Protein AF-A0A3A9F3D8-F1 (afdb_monomer)

Solvent-accessible surface area (backbone atoms only — not comparable to full-atom values): 16606 Å² total; per-residue (Å²): 136,83,88,83,90,86,89,81,82,86,78,81,84,83,83,84,79,91,77,79,95,78,90,78,83,88,76,90,76,83,79,80,82,86,75,84,86,85,83,75,87,72,78,77,79,78,80,75,83,80,81,74,81,76,79,81,80,77,90,81,83,88,72,92,73,76,77,79,60,47,68,33,31,32,72,42,42,74,42,96,84,68,59,86,85,51,66,73,40,75,47,66,54,58,64,54,62,81,67,39,70,77,41,90,62,46,75,63,43,40,80,79,38,74,85,40,20,12,73,64,28,43,47,53,77,68,68,63,84,80,50,92,82,60,51,59,63,40,50,50,54,51,49,36,51,51,44,32,60,75,76,40,65,88,56,79,49,81,40,34,28,47,76,31,10,82,40,69,69,48,37,54,54,52,51,51,56,37,59,77,53,57,81,79,50,89,60,48,60,56,48,29,35,28,36,32,32,29,65,84,82,62,55,67,30,26,53,62,48,75,61,74,64,64,89,84,48,89,48,73,68,56,53,48,50,30,31,47,40,28,77,74,51,51,70,60,101,76,58,48,59,38,21,40,31,47,62,54,31,33,31,58,42,83,72,44,80,39,68,83,129

Structure (mmCIF, N/CA/C/O backbone):
data_AF-A0A3A9F3D8-F1
#
_entry.id   AF-A0A3A9F3D8-F1
#
loop_
_atom_site.group_PDB
_atom_site.id
_atom_site.type_symbol
_atom_site.label_atom_id
_atom_site.label_alt_id
_atom_site.label_comp_id
_atom_site.label_asym_id
_atom_site.label_entity_id
_atom_site.label_seq_id
_atom_site.pdbx_PDB_ins_code
_atom_site.Cartn_x
_atom_site.Cartn_y
_atom_site.Cartn_z
_atom_site.occupancy
_atom_site.B_iso_or_equiv
_atom_site.auth_seq_id
_atom_site.auth_comp_id
_atom_site.auth_asym_id
_atom_site.auth_atom_id
_atom_site.pdbx_PDB_model_num
ATOM 1 N N . MET A 1 1 ? 45.332 -3.196 15.683 1.00 32.62 1 MET A N 1
ATOM 2 C CA . MET A 1 1 ? 46.554 -3.944 15.327 1.00 32.62 1 MET A CA 1
ATOM 3 C C . MET A 1 1 ? 46.820 -3.698 13.844 1.00 32.62 1 MET A C 1
ATOM 5 O O . MET A 1 1 ? 46.036 -4.167 13.041 1.00 32.62 1 MET A O 1
ATOM 9 N N . LEU A 1 2 ? 47.843 -2.866 13.573 1.00 29.45 2 LEU A N 1
ATOM 10 C CA . LEU A 1 2 ? 48.564 -2.563 12.308 1.00 29.45 2 LEU A CA 1
ATOM 11 C C . LEU A 1 2 ? 47.750 -2.083 11.073 1.00 29.45 2 LEU A C 1
ATOM 13 O O . LEU A 1 2 ? 46.959 -2.835 10.532 1.00 29.45 2 LEU A O 1
ATOM 17 N N . GLN A 1 3 ? 47.783 -0.780 10.710 1.00 32.69 3 GLN A N 1
ATOM 18 C CA . GLN A 1 3 ? 48.792 -0.026 9.893 1.00 32.69 3 GLN A CA 1
ATOM 19 C C . GLN A 1 3 ? 48.637 -0.270 8.366 1.00 32.69 3 GLN A C 1
ATOM 21 O O . GLN A 1 3 ? 48.435 -1.407 7.985 1.00 32.69 3 GLN A O 1
ATOM 26 N N . ARG A 1 4 ? 48.760 0.671 7.406 1.00 32.88 4 ARG A N 1
ATOM 27 C CA . ARG A 1 4 ? 49.260 2.067 7.325 1.00 32.88 4 ARG A CA 1
ATOM 28 C C . ARG A 1 4 ? 48.855 2.711 5.966 1.00 32.88 4 ARG A C 1
ATOM 30 O O . ARG A 1 4 ? 48.931 2.052 4.942 1.00 32.88 4 ARG A O 1
ATOM 37 N N . LEU A 1 5 ? 48.545 4.014 6.014 1.00 33.38 5 LEU A N 1
ATOM 38 C CA . LEU A 1 5 ? 48.980 5.158 5.171 1.00 33.38 5 LEU A CA 1
ATOM 39 C C . LEU A 1 5 ? 49.061 5.085 3.625 1.00 33.38 5 LEU A C 1
ATOM 41 O O . LEU A 1 5 ? 49.954 4.462 3.066 1.00 33.38 5 LEU A O 1
ATOM 45 N N . SER A 1 6 ? 48.305 5.971 2.964 1.00 33.44 6 SER A N 1
ATOM 46 C CA . SER A 1 6 ? 48.780 7.073 2.084 1.00 33.44 6 SER A CA 1
ATOM 47 C C . SER A 1 6 ? 47.547 7.940 1.733 1.00 33.44 6 SER A C 1
ATOM 49 O O . SER A 1 6 ? 46.458 7.407 1.595 1.00 33.44 6 SER A O 1
ATOM 51 N N . GLY A 1 7 ? 47.537 9.272 1.692 1.00 30.09 7 GLY A N 1
ATOM 52 C CA . GLY A 1 7 ? 48.609 10.233 1.476 1.00 30.09 7 GLY A CA 1
ATOM 53 C C . GLY A 1 7 ? 48.501 10.841 0.074 1.00 30.09 7 GLY A C 1
ATOM 54 O O . GLY A 1 7 ? 49.425 10.669 -0.707 1.00 30.09 7 GLY A O 1
ATOM 55 N N . LEU A 1 8 ? 47.397 11.524 -0.262 1.00 34.00 8 LEU A N 1
ATOM 56 C CA . LEU A 1 8 ? 47.275 12.298 -1.505 1.00 34.00 8 LEU A CA 1
ATOM 57 C C . LEU A 1 8 ? 46.731 13.702 -1.216 1.00 34.00 8 LEU A C 1
ATOM 59 O O . LEU A 1 8 ? 45.637 13.876 -0.685 1.00 34.00 8 LEU A O 1
ATOM 63 N N . GLN A 1 9 ? 47.557 14.696 -1.539 1.00 35.72 9 GLN A N 1
ATOM 64 C CA . GLN A 1 9 ? 47.241 16.120 -1.497 1.00 35.72 9 GLN A CA 1
ATOM 65 C C . GLN A 1 9 ? 46.387 16.541 -2.706 1.00 35.72 9 GLN A C 1
ATOM 67 O O . GLN A 1 9 ? 46.525 15.950 -3.778 1.00 35.72 9 GLN A O 1
ATOM 72 N N . PRO A 1 10 ? 45.565 17.600 -2.587 1.00 36.09 10 PRO A N 1
ATOM 73 C CA . PRO A 1 10 ? 44.791 18.122 -3.705 1.00 36.09 10 PRO A CA 1
ATOM 74 C C . PRO A 1 10 ? 45.668 18.964 -4.646 1.00 36.09 10 PRO A C 1
ATOM 76 O O . PRO A 1 10 ? 46.235 19.990 -4.264 1.00 36.09 10 PRO A O 1
ATOM 79 N N . THR A 1 11 ? 45.760 18.548 -5.908 1.00 40.69 11 THR A N 1
ATOM 80 C CA . THR A 1 11 ? 46.387 19.326 -6.983 1.00 40.69 11 THR A CA 1
ATOM 81 C C . THR A 1 11 ? 45.478 20.478 -7.419 1.00 40.69 11 THR A C 1
ATOM 83 O O . THR A 1 11 ? 44.298 20.278 -7.699 1.00 40.69 11 THR A O 1
ATOM 86 N N . LYS A 1 12 ? 46.045 21.689 -7.499 1.00 41.62 12 LYS A N 1
ATOM 87 C CA . LYS A 1 12 ? 45.402 22.908 -8.025 1.00 41.62 12 LYS A CA 1
ATOM 88 C C . LYS A 1 12 ? 44.880 22.712 -9.462 1.00 41.62 12 LYS A C 1
ATOM 90 O O . LYS A 1 12 ? 45.558 22.054 -10.251 1.00 41.62 12 LYS A O 1
ATOM 95 N N . PRO A 1 13 ? 43.760 23.351 -9.849 1.00 42.94 13 PRO A N 1
ATOM 96 C CA . PRO A 1 13 ? 43.305 23.349 -11.234 1.00 42.94 13 PRO A CA 1
ATOM 97 C C . PRO A 1 13 ? 44.193 24.250 -12.116 1.00 42.94 13 PRO A C 1
ATOM 99 O O . PRO A 1 13 ? 44.689 25.282 -11.644 1.00 42.94 13 PRO A O 1
ATOM 102 N N . PRO A 1 14 ? 44.395 23.904 -13.400 1.00 39.09 14 PRO A N 1
ATOM 103 C CA . PRO A 1 14 ? 45.159 24.729 -14.319 1.00 39.09 14 PRO A CA 1
ATOM 104 C C . PRO A 1 14 ? 44.371 25.969 -14.762 1.00 39.09 14 PRO A C 1
ATOM 106 O O . PRO A 1 14 ? 43.158 25.962 -14.960 1.00 39.09 14 PRO A O 1
ATOM 109 N N . ARG A 1 15 ? 45.126 27.054 -14.924 1.00 35.53 15 ARG A N 1
ATOM 110 C CA . ARG A 1 15 ? 44.721 28.388 -15.376 1.00 35.53 15 ARG A CA 1
ATOM 111 C C . ARG A 1 15 ? 44.261 28.312 -16.843 1.00 35.53 15 ARG A C 1
ATOM 113 O O . ARG A 1 15 ? 45.082 28.033 -17.712 1.00 35.53 15 ARG A O 1
ATOM 120 N N . MET A 1 16 ? 42.986 28.587 -17.135 1.00 36.16 16 MET A N 1
ATOM 121 C CA . MET A 1 16 ? 42.540 28.786 -18.521 1.00 36.16 16 MET A CA 1
ATOM 122 C C . MET A 1 16 ? 43.084 30.114 -19.059 1.00 36.16 16 MET A C 1
ATOM 124 O O . MET A 1 16 ? 42.828 31.188 -18.510 1.00 36.16 16 MET A O 1
ATOM 128 N N . LEU A 1 17 ? 43.856 30.019 -20.139 1.00 35.41 17 LEU A N 1
ATOM 129 C CA . LEU A 1 17 ? 44.318 31.144 -20.939 1.00 35.41 17 LEU A CA 1
ATOM 130 C C . LEU A 1 17 ? 43.146 31.736 -21.731 1.00 35.41 17 LEU A C 1
ATOM 132 O O . LEU A 1 17 ? 42.411 31.024 -22.411 1.00 35.41 17 LEU A O 1
ATOM 136 N N . ARG A 1 18 ? 43.009 33.064 -21.654 1.00 39.94 18 ARG A N 1
ATOM 137 C CA . ARG A 1 18 ? 42.191 33.866 -22.566 1.00 39.94 18 ARG A CA 1
ATOM 138 C C . ARG A 1 18 ? 42.835 33.865 -23.957 1.00 39.94 18 ARG A C 1
ATOM 140 O O . ARG A 1 18 ? 43.920 34.405 -24.129 1.00 39.94 18 ARG A O 1
ATOM 147 N N . GLY A 1 19 ? 42.119 33.339 -24.940 1.00 31.69 19 GLY A N 1
ATOM 148 C CA . GLY A 1 19 ? 42.228 33.658 -26.366 1.00 31.69 19 GLY A CA 1
ATOM 149 C C . GLY A 1 19 ? 40.800 33.549 -26.895 1.00 31.69 19 GLY A C 1
ATOM 150 O O . GLY A 1 19 ? 40.095 32.619 -26.532 1.00 31.69 19 GLY A O 1
ATOM 151 N N . GLY A 1 20 ? 40.210 34.501 -27.595 1.00 30.45 20 GLY A N 1
ATOM 152 C CA . GLY A 1 20 ? 40.725 35.319 -28.675 1.00 30.45 20 GLY A CA 1
ATOM 153 C C . GLY A 1 20 ? 39.542 35.417 -29.634 1.00 30.45 20 GLY A C 1
ATOM 154 O O . GLY A 1 20 ? 39.130 34.417 -30.212 1.00 30.45 20 GLY A O 1
ATOM 155 N N . PHE A 1 21 ? 38.924 36.593 -29.691 1.00 35.56 21 PHE A N 1
ATOM 156 C CA . PHE A 1 21 ? 37.838 36.924 -30.609 1.00 35.56 21 PHE A CA 1
ATOM 157 C C . PHE A 1 21 ? 38.292 36.686 -32.051 1.00 35.56 21 PHE A C 1
ATOM 159 O O . PHE A 1 21 ? 39.223 37.357 -32.483 1.00 35.56 21 PHE A O 1
ATOM 166 N N . LEU A 1 22 ? 37.596 35.836 -32.809 1.00 33.03 22 LEU A N 1
ATOM 167 C CA . LEU A 1 22 ? 37.505 35.985 -34.260 1.00 33.03 22 LEU A CA 1
ATOM 168 C C . LEU A 1 22 ? 36.104 35.615 -34.758 1.00 33.03 22 LEU A C 1
ATOM 170 O O . LEU A 1 22 ? 35.582 34.526 -34.540 1.00 33.03 22 LEU A O 1
ATOM 174 N N . SER A 1 23 ? 35.529 36.619 -35.412 1.00 38.41 23 SER A N 1
ATOM 175 C CA . SER A 1 23 ? 34.285 36.657 -36.168 1.00 38.41 23 SER A CA 1
ATOM 176 C C . SER A 1 23 ? 34.245 35.600 -37.275 1.00 38.41 23 SER A C 1
AT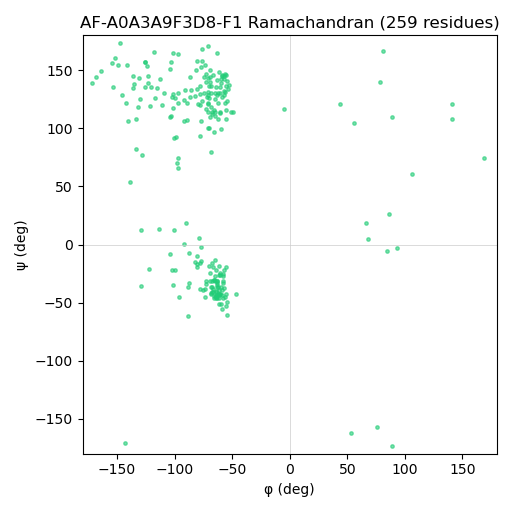OM 178 O O . SER A 1 23 ? 35.205 35.460 -38.033 1.00 38.41 23 SER A O 1
ATOM 180 N N . ALA A 1 24 ? 33.106 34.918 -37.422 1.00 33.38 24 ALA A N 1
ATOM 181 C CA . ALA A 1 24 ? 32.772 34.179 -38.633 1.00 33.38 24 ALA A CA 1
ATOM 182 C C . ALA A 1 24 ? 31.278 34.332 -38.968 1.00 33.38 24 ALA A C 1
ATOM 184 O O . ALA A 1 24 ? 30.399 33.779 -38.315 1.00 33.38 24 ALA A O 1
ATOM 185 N N . ASN A 1 25 ? 31.050 35.138 -40.005 1.00 34.09 25 ASN A N 1
ATOM 186 C CA . ASN A 1 25 ? 29.887 35.273 -40.881 1.00 34.09 25 ASN A CA 1
ATOM 187 C C . ASN A 1 25 ? 28.718 34.288 -40.695 1.00 34.09 25 ASN A C 1
ATOM 189 O O . ASN A 1 25 ? 28.796 33.112 -41.054 1.00 34.09 25 ASN A O 1
ATOM 193 N N . ALA A 1 26 ? 27.567 34.846 -40.317 1.00 35.78 26 ALA A N 1
ATOM 194 C CA . ALA A 1 26 ? 26.262 34.235 -40.512 1.00 35.78 26 ALA A CA 1
ATOM 195 C C . ALA A 1 26 ? 25.907 34.213 -42.012 1.00 35.78 26 ALA A C 1
ATOM 197 O O . ALA A 1 26 ? 25.617 35.247 -42.611 1.00 35.78 26 ALA A O 1
ATOM 198 N N . LYS A 1 27 ? 25.903 33.022 -42.622 1.00 35.88 27 LYS A N 1
ATOM 199 C CA . LYS A 1 27 ? 25.145 32.751 -43.850 1.00 35.88 27 LYS A CA 1
ATOM 200 C C . LYS A 1 27 ? 23.894 31.965 -43.477 1.00 35.88 27 LYS A C 1
ATOM 202 O O . LYS A 1 27 ? 23.958 30.805 -43.081 1.00 35.88 27 LYS A O 1
ATOM 207 N N . THR A 1 28 ? 22.763 32.639 -43.606 1.00 40.69 28 THR A N 1
ATOM 208 C CA . THR A 1 28 ? 21.404 32.112 -43.541 1.00 40.69 28 THR A CA 1
ATOM 209 C C . THR A 1 28 ? 21.216 30.972 -44.546 1.00 40.69 28 THR A C 1
ATOM 211 O O . THR A 1 28 ? 21.278 31.172 -45.757 1.00 40.69 28 THR A O 1
ATOM 214 N N . ARG A 1 29 ? 20.960 29.757 -44.048 1.00 33.75 29 ARG A N 1
ATOM 215 C CA . ARG A 1 29 ? 20.385 28.659 -44.836 1.00 33.75 29 ARG A CA 1
ATOM 216 C C . ARG A 1 29 ? 18.921 28.521 -44.437 1.00 33.75 29 ARG A C 1
ATOM 218 O O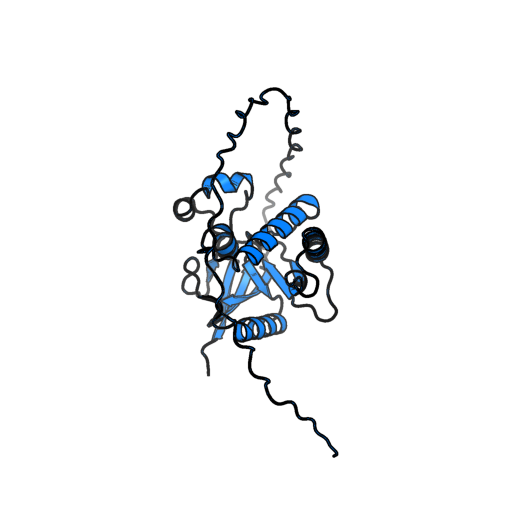 . ARG A 1 29 ? 18.622 28.125 -43.316 1.00 33.75 29 ARG A O 1
ATOM 225 N N . ALA A 1 30 ? 18.033 28.894 -45.351 1.00 38.44 30 ALA A N 1
ATOM 226 C CA . ALA A 1 30 ? 16.601 28.680 -45.220 1.00 38.44 30 ALA A CA 1
ATOM 227 C C . ALA A 1 30 ? 16.295 27.173 -45.183 1.00 38.44 30 ALA A C 1
ATOM 229 O O . ALA A 1 30 ? 16.751 26.417 -46.043 1.00 38.44 30 ALA A O 1
ATOM 230 N N . SER A 1 31 ? 15.542 26.746 -44.173 1.00 39.00 31 SER A N 1
ATOM 231 C CA . SER A 1 31 ? 14.963 25.405 -44.071 1.00 39.00 31 SER A CA 1
ATOM 232 C C . SER A 1 31 ? 13.830 25.246 -45.098 1.00 39.00 31 SER A C 1
ATOM 234 O O . SER A 1 31 ? 13.091 26.207 -45.324 1.00 39.00 31 SER A O 1
ATOM 236 N N . PRO A 1 32 ? 13.651 24.072 -45.729 1.00 36.38 32 PRO A N 1
ATOM 237 C CA . PRO A 1 32 ? 12.539 23.858 -46.646 1.00 36.38 32 PRO A CA 1
ATOM 238 C C . PRO A 1 32 ? 11.216 23.713 -45.868 1.00 36.38 32 PRO A C 1
ATOM 240 O O . PRO A 1 32 ? 11.230 23.312 -44.701 1.00 36.38 32 PRO A O 1
ATOM 243 N N . PRO A 1 33 ? 10.064 24.023 -46.489 1.00 39.12 33 PRO A N 1
ATOM 244 C CA . PRO A 1 33 ? 8.774 23.957 -45.818 1.00 39.12 33 PRO A CA 1
ATOM 245 C C . PRO A 1 33 ? 8.380 22.508 -45.511 1.00 39.12 33 PRO A C 1
ATOM 247 O O . PRO A 1 33 ? 8.496 21.618 -46.357 1.00 39.12 33 PRO A O 1
ATOM 250 N N . PHE A 1 34 ? 7.872 22.297 -44.295 1.00 37.34 34 PHE A N 1
ATOM 251 C CA . PHE A 1 34 ? 7.221 21.064 -43.854 1.00 37.34 34 PHE A CA 1
ATOM 252 C C . PHE A 1 34 ? 6.060 20.736 -44.806 1.00 37.34 34 PHE A C 1
ATOM 254 O O . PHE A 1 34 ? 5.026 21.405 -44.804 1.00 37.34 34 PHE A O 1
ATOM 261 N N . ARG A 1 35 ? 6.222 19.706 -45.642 1.00 35.78 35 ARG A N 1
ATOM 262 C CA . ARG A 1 35 ? 5.096 19.101 -46.358 1.00 35.78 35 ARG A CA 1
ATOM 263 C C . ARG A 1 35 ? 4.305 18.236 -45.379 1.00 35.78 35 ARG A C 1
ATOM 265 O O . ARG A 1 35 ? 4.850 17.328 -44.761 1.00 35.78 35 ARG A O 1
ATOM 272 N N . SER A 1 36 ? 3.017 18.546 -45.279 1.00 41.22 36 SER A N 1
ATOM 273 C CA . SER A 1 36 ? 1.977 17.739 -44.644 1.00 41.22 36 SER A CA 1
ATOM 274 C C . SER A 1 36 ? 2.023 16.289 -45.145 1.00 41.22 36 SER A C 1
ATOM 276 O O . SER A 1 36 ? 1.763 16.028 -46.319 1.00 41.22 36 SER A O 1
ATOM 278 N N . LEU A 1 37 ? 2.349 15.355 -44.250 1.00 39.00 37 LEU A N 1
ATOM 279 C CA . LEU A 1 37 ? 2.105 13.919 -44.402 1.00 39.00 37 LEU A CA 1
ATOM 280 C C . LEU A 1 37 ? 0.816 13.576 -43.641 1.00 39.00 37 LEU A C 1
ATOM 282 O O . LEU A 1 37 ? 0.832 12.947 -42.589 1.00 39.00 37 LEU A O 1
ATOM 286 N N . LEU A 1 38 ? -0.316 14.035 -44.170 1.00 43.66 38 LEU A N 1
ATOM 287 C CA . LEU A 1 38 ? -1.643 13.526 -43.827 1.00 43.66 38 LEU A CA 1
ATOM 288 C C . LEU A 1 38 ? -2.071 12.567 -44.938 1.00 43.66 38 LEU A C 1
ATOM 290 O O . LEU A 1 38 ? -2.607 13.016 -45.943 1.00 43.66 38 LEU A O 1
ATOM 294 N N . ALA A 1 39 ? -1.773 11.277 -44.768 1.00 45.34 39 ALA A N 1
ATOM 295 C CA . ALA A 1 39 ? -2.510 10.132 -45.326 1.00 45.34 39 ALA A CA 1
ATOM 296 C C . ALA A 1 39 ? -1.693 8.842 -45.137 1.00 45.34 39 ALA A C 1
ATOM 298 O O . ALA A 1 39 ? -1.124 8.296 -46.078 1.00 45.34 39 ALA A O 1
ATOM 299 N N . ALA A 1 40 ? -1.644 8.334 -43.911 1.00 39.09 40 ALA A N 1
ATOM 300 C CA . ALA A 1 40 ? -1.409 6.916 -43.678 1.00 39.09 40 ALA A CA 1
ATOM 301 C C . ALA A 1 40 ? -2.440 6.485 -42.638 1.00 39.09 40 ALA A C 1
ATOM 303 O O . ALA A 1 40 ? -2.403 6.935 -41.494 1.00 39.09 40 ALA A O 1
ATOM 304 N N . GLY A 1 41 ? -3.435 5.719 -43.083 1.00 39.53 41 GLY A N 1
ATOM 305 C CA . GLY A 1 41 ? -4.497 5.212 -42.227 1.00 39.53 41 GLY A CA 1
ATOM 306 C C . GLY A 1 41 ? -3.902 4.306 -41.160 1.00 39.53 41 GLY A C 1
ATOM 307 O O . GLY A 1 41 ? -3.467 3.197 -41.459 1.00 39.53 41 GLY A O 1
ATOM 308 N N . PHE A 1 42 ? -3.882 4.783 -39.919 1.00 40.81 42 PHE A N 1
ATOM 309 C CA . PHE A 1 42 ? -3.690 3.905 -38.778 1.00 40.81 42 PHE A CA 1
ATOM 310 C C . PHE A 1 42 ? -4.940 3.023 -38.647 1.00 40.81 42 PHE A C 1
ATOM 312 O O . PHE A 1 42 ? -6.055 3.555 -38.695 1.00 40.81 42 PHE A O 1
ATOM 319 N N . PRO A 1 43 ? -4.797 1.693 -38.511 1.00 46.53 43 PRO A N 1
ATOM 320 C CA . PRO A 1 43 ? -5.937 0.838 -38.221 1.00 46.53 43 PRO A CA 1
ATOM 321 C C . PRO A 1 43 ? -6.564 1.268 -36.892 1.00 46.53 43 PRO A C 1
ATOM 323 O O . PRO A 1 43 ? -5.860 1.655 -35.956 1.00 46.53 43 PRO A O 1
ATOM 326 N N . ALA A 1 44 ? -7.896 1.217 -36.825 1.00 49.97 44 ALA A N 1
ATOM 327 C CA . ALA A 1 44 ? -8.618 1.466 -35.586 1.00 49.97 44 ALA A CA 1
ATOM 328 C C . ALA A 1 44 ? -8.084 0.535 -34.479 1.00 49.97 44 ALA A C 1
ATOM 330 O O . ALA A 1 44 ? -7.779 -0.629 -34.766 1.00 49.97 44 ALA A O 1
ATOM 331 N N . PRO A 1 45 ? -7.953 1.020 -33.231 1.00 47.81 45 PRO A N 1
ATOM 332 C CA . PRO A 1 45 ? -7.549 0.167 -32.124 1.00 47.81 45 PRO A CA 1
ATOM 333 C C . PRO A 1 45 ? -8.526 -1.015 -32.008 1.00 47.81 45 PRO A C 1
ATOM 335 O O . PRO A 1 45 ? -9.726 -0.834 -32.247 1.00 47.81 45 PRO A O 1
ATOM 338 N N . PRO A 1 46 ? -8.042 -2.223 -31.669 1.00 54.16 46 PRO A N 1
ATOM 339 C CA . PRO A 1 46 ? -8.916 -3.373 -31.510 1.00 54.16 46 PRO A CA 1
ATOM 340 C C . PRO A 1 46 ? -9.972 -3.089 -30.428 1.00 54.16 46 PRO A C 1
ATOM 342 O O . PRO A 1 46 ? -9.678 -2.387 -29.454 1.00 54.16 46 PRO A O 1
ATOM 345 N N . PRO A 1 47 ? -11.201 -3.614 -30.576 1.00 52.06 47 PRO A N 1
ATOM 346 C CA . PRO A 1 47 ? -12.210 -3.499 -29.536 1.00 52.06 47 PRO A CA 1
ATOM 347 C C . PRO A 1 47 ? -11.705 -4.162 -28.250 1.00 52.06 47 PRO A C 1
ATOM 349 O O . PRO A 1 47 ? -11.083 -5.225 -28.286 1.00 52.06 47 PRO A O 1
ATOM 352 N N . PHE A 1 48 ? -11.966 -3.516 -27.113 1.00 52.84 48 PHE A N 1
ATOM 353 C CA . PHE A 1 48 ? -11.645 -4.059 -25.796 1.00 52.84 48 PHE A CA 1
ATOM 354 C C . PHE A 1 48 ? -12.287 -5.445 -25.607 1.00 52.84 48 PHE A C 1
ATOM 356 O O . PHE A 1 48 ? -13.406 -5.659 -26.084 1.00 52.84 48 PHE A O 1
ATOM 363 N N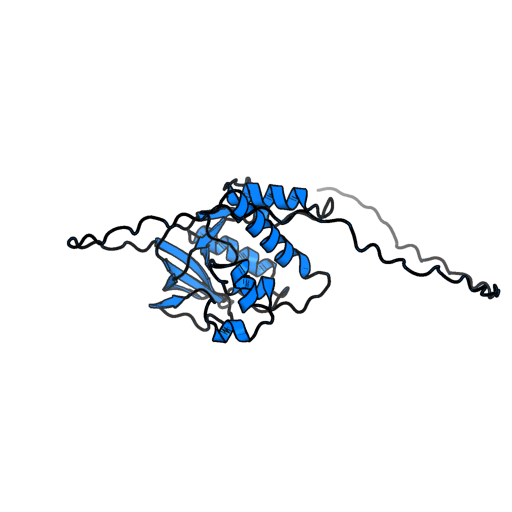 . PRO A 1 49 ? -11.635 -6.375 -24.882 1.00 44.72 49 PRO A N 1
ATOM 364 C CA . PRO A 1 49 ? -12.293 -7.600 -24.456 1.00 44.72 49 PRO A CA 1
ATOM 365 C C . PRO A 1 49 ? -13.541 -7.239 -23.642 1.00 44.72 49 PRO A C 1
ATOM 367 O O . PRO A 1 49 ? -13.496 -6.415 -22.728 1.00 44.72 49 PRO A O 1
ATOM 370 N N . SER A 1 50 ? -14.673 -7.828 -24.017 1.00 37.78 50 SER A N 1
ATOM 371 C CA . SER A 1 50 ? -15.951 -7.638 -23.342 1.00 37.78 50 SER A CA 1
ATOM 372 C C . SER A 1 50 ? -15.848 -8.108 -21.892 1.00 37.78 50 SER A C 1
ATOM 374 O O . SER A 1 50 ? -15.699 -9.301 -21.632 1.00 37.78 50 SER A O 1
ATOM 376 N N . PHE A 1 51 ? -15.944 -7.169 -20.950 1.00 43.44 51 PHE A N 1
ATOM 377 C CA . PHE A 1 51 ? -16.106 -7.480 -19.535 1.00 43.44 51 PHE A CA 1
ATOM 378 C C . PHE A 1 51 ? -17.454 -8.176 -19.335 1.00 43.44 51 PHE A C 1
ATOM 380 O O . PHE A 1 51 ? -18.512 -7.563 -19.482 1.00 43.44 51 PHE A O 1
ATOM 387 N N . HIS A 1 52 ? -17.420 -9.466 -19.009 1.00 40.34 52 HIS A N 1
ATOM 388 C CA . HIS A 1 52 ? -18.589 -10.146 -18.473 1.00 40.34 52 HIS A CA 1
ATOM 389 C C . HIS A 1 52 ? -18.820 -9.648 -17.039 1.00 40.34 52 HIS A C 1
ATOM 391 O O . HIS A 1 52 ? -17.888 -9.701 -16.234 1.00 40.34 52 HIS A O 1
ATOM 397 N N . PRO A 1 53 ? -20.024 -9.163 -16.685 1.00 34.72 53 PRO A N 1
ATOM 398 C CA . PRO A 1 53 ? -20.340 -8.889 -15.292 1.00 34.72 53 PRO A CA 1
ATOM 399 C C . PRO A 1 53 ? -20.271 -10.199 -14.501 1.00 34.72 53 PRO A C 1
ATOM 401 O O . PRO A 1 53 ? -20.845 -11.213 -14.904 1.00 34.72 53 PRO A O 1
ATOM 404 N N . LEU A 1 54 ? -19.547 -10.175 -13.381 1.00 40.38 54 LEU A N 1
ATOM 405 C CA . LEU A 1 54 ? -19.513 -11.285 -12.434 1.00 40.38 54 LEU A CA 1
ATOM 406 C C . LEU A 1 54 ? -20.934 -11.580 -11.917 1.00 40.38 54 LEU A C 1
ATOM 408 O O . LEU A 1 54 ? -21.729 -10.651 -11.735 1.00 40.38 54 LEU A O 1
ATOM 412 N N . PRO A 1 55 ? -21.276 -12.854 -11.660 1.00 31.77 55 PRO A N 1
ATOM 413 C CA . PRO A 1 55 ? -22.582 -13.216 -11.134 1.00 31.77 55 PRO A CA 1
ATOM 414 C C . PRO A 1 55 ? -22.761 -12.643 -9.726 1.00 31.77 55 PRO A C 1
ATOM 416 O O . PRO A 1 55 ? -21.967 -12.918 -8.825 1.00 31.77 55 PRO A O 1
ATOM 419 N N . ALA A 1 56 ? -23.840 -11.879 -9.538 1.00 34.94 56 ALA A N 1
ATOM 420 C CA . ALA A 1 56 ? -24.278 -11.393 -8.237 1.00 34.94 56 ALA A CA 1
ATOM 421 C C . ALA A 1 56 ? -24.369 -12.566 -7.250 1.00 34.94 56 ALA A C 1
ATOM 423 O O . ALA A 1 56 ? -25.172 -13.484 -7.426 1.00 34.94 56 ALA A O 1
ATOM 424 N N . HIS A 1 57 ? -23.514 -12.562 -6.228 1.00 37.97 57 HIS A N 1
ATOM 425 C CA . HIS A 1 57 ? -23.579 -13.556 -5.167 1.00 37.97 57 HIS A CA 1
ATOM 426 C C . HIS A 1 57 ? -24.816 -13.300 -4.308 1.00 37.97 57 HIS A C 1
ATOM 428 O O . HIS A 1 57 ? -25.038 -12.205 -3.792 1.00 37.97 57 HIS A O 1
ATOM 434 N N . GLY A 1 58 ? -25.656 -14.332 -4.242 1.00 30.41 58 GLY A N 1
ATOM 435 C CA . GLY A 1 58 ? -26.949 -14.312 -3.586 1.00 30.41 58 GLY A CA 1
ATOM 436 C C . GLY A 1 58 ? -26.845 -14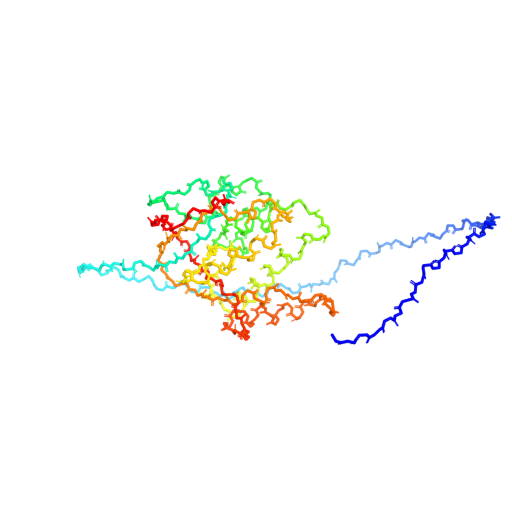.066 -2.086 1.00 30.41 58 GLY A C 1
ATOM 437 O O . GLY A 1 58 ? -25.983 -14.596 -1.389 1.00 30.41 58 GLY A O 1
ATOM 438 N N . ILE A 1 59 ? -27.797 -13.280 -1.598 1.00 38.25 59 ILE A N 1
ATOM 439 C CA . ILE A 1 59 ? -28.075 -13.074 -0.182 1.00 38.25 59 ILE A CA 1
ATOM 440 C C . ILE A 1 59 ? -28.624 -14.388 0.385 1.00 38.25 59 ILE A C 1
ATOM 442 O O . ILE A 1 59 ? -29.749 -14.775 0.067 1.00 38.25 59 ILE A O 1
ATOM 446 N N . ILE A 1 60 ? -27.868 -15.049 1.263 1.00 36.50 60 ILE A N 1
ATOM 447 C CA . ILE A 1 60 ? -28.403 -16.093 2.145 1.00 36.50 60 ILE A CA 1
ATOM 448 C C . ILE A 1 60 ? -28.611 -15.476 3.529 1.00 36.50 60 ILE A C 1
ATOM 450 O O . ILE A 1 60 ? -27.676 -15.011 4.176 1.00 36.50 60 ILE A O 1
ATOM 454 N N . LYS A 1 61 ? -29.874 -15.454 3.969 1.00 39.50 61 LYS A N 1
ATOM 455 C CA . LYS A 1 61 ? -30.278 -15.097 5.332 1.00 39.50 61 LYS A CA 1
ATOM 456 C C . LYS A 1 61 ? -30.119 -16.297 6.274 1.00 39.50 61 LYS A C 1
ATOM 458 O O . LYS A 1 61 ? -30.415 -17.430 5.912 1.00 39.50 61 LYS A O 1
ATOM 463 N N . SER A 1 62 ? -29.840 -15.960 7.532 1.00 48.38 62 SER A N 1
ATOM 464 C CA . SER A 1 62 ? -29.917 -16.779 8.751 1.00 48.38 62 SER A CA 1
ATOM 465 C C . SER A 1 62 ? -28.653 -17.569 9.119 1.00 48.38 62 SER A C 1
ATOM 467 O O . SER A 1 62 ? -28.260 -18.537 8.481 1.00 48.38 62 SER A O 1
ATOM 469 N N . GLY A 1 63 ? -28.026 -17.103 10.197 1.00 36.38 63 GLY A N 1
ATOM 470 C CA . GLY A 1 63 ? -26.787 -17.614 10.770 1.00 36.38 63 GLY A CA 1
ATOM 471 C C . GLY A 1 63 ? -25.962 -16.419 11.223 1.00 36.38 63 GLY A C 1
ATOM 472 O O . GLY A 1 63 ? -25.701 -15.521 10.430 1.00 36.38 63 GLY A O 1
ATOM 473 N N . LYS A 1 64 ? -25.619 -16.341 12.508 1.00 43.12 64 LYS A N 1
ATOM 474 C CA . LYS A 1 64 ? -24.802 -15.262 13.076 1.00 43.12 64 LYS A CA 1
ATOM 475 C C . LYS A 1 64 ? -23.376 -15.412 12.523 1.00 43.12 64 LYS A C 1
ATOM 477 O O . LYS A 1 64 ? -22.519 -15.998 13.173 1.00 43.12 64 LYS A O 1
ATOM 482 N N . VAL A 1 65 ? -23.147 -14.959 11.291 1.00 41.78 65 VAL A N 1
ATOM 483 C CA . VAL A 1 65 ? -21.805 -14.822 10.730 1.00 41.78 65 VAL A CA 1
ATOM 484 C C . VAL A 1 65 ? -21.191 -13.652 11.475 1.00 41.78 65 VAL A C 1
ATOM 486 O O . VAL A 1 65 ? -21.520 -12.493 11.236 1.00 41.78 65 VAL A O 1
ATOM 489 N N . VAL A 1 66 ? -20.357 -13.957 12.463 1.00 40.44 66 VAL A N 1
ATOM 490 C CA . VAL A 1 66 ? -19.381 -12.977 12.919 1.00 40.44 66 VAL A CA 1
ATOM 491 C C . VAL A 1 66 ? -18.453 -12.813 11.721 1.00 40.44 66 VAL A C 1
ATOM 493 O O . VAL A 1 66 ? -17.616 -13.682 11.489 1.00 40.44 66 VAL A O 1
ATOM 496 N N . ASN A 1 67 ? -18.667 -11.783 10.896 1.00 53.12 67 ASN A N 1
ATOM 497 C CA . ASN A 1 67 ? -17.684 -11.395 9.889 1.00 53.12 67 ASN A CA 1
ATOM 498 C C . ASN A 1 67 ? -16.416 -11.060 10.673 1.00 53.12 67 ASN A C 1
ATOM 500 O O . ASN A 1 67 ? -16.329 -10.012 11.313 1.00 53.12 67 ASN A O 1
ATOM 504 N N . LEU A 1 68 ? -15.476 -12.004 10.726 1.00 65.50 68 LEU A N 1
ATOM 505 C CA . LEU A 1 68 ? -14.166 -11.754 11.297 1.00 65.50 68 LEU A CA 1
ATOM 506 C C . LEU A 1 68 ? -13.469 -10.813 10.322 1.00 65.50 68 LEU A C 1
ATOM 508 O O . LEU A 1 68 ? -13.011 -11.238 9.264 1.00 65.50 68 LEU A O 1
ATOM 512 N N . LEU A 1 69 ? -13.461 -9.526 10.662 1.00 85.44 69 LEU A N 1
ATOM 513 C CA . LEU A 1 69 ? -12.684 -8.539 9.933 1.00 85.44 69 LEU A CA 1
ATOM 514 C C . LEU A 1 69 ? -11.207 -8.924 10.019 1.00 85.44 69 LEU A C 1
ATOM 516 O O . LEU A 1 69 ? -10.701 -9.287 11.088 1.00 85.44 69 LEU A O 1
ATOM 520 N N . ASN A 1 70 ? -10.517 -8.845 8.885 1.00 95.31 70 ASN A N 1
ATOM 521 C CA . ASN A 1 70 ? -9.075 -9.033 8.846 1.00 95.31 70 ASN A CA 1
ATOM 522 C C . ASN A 1 70 ? -8.406 -7.885 9.593 1.00 95.31 70 ASN A C 1
ATOM 524 O O . ASN A 1 70 ? -8.884 -6.754 9.542 1.00 95.31 70 ASN A O 1
ATOM 528 N N . LYS A 1 71 ? -7.289 -8.168 10.267 1.00 97.06 71 LYS A N 1
ATOM 529 C CA . LYS A 1 71 ? -6.534 -7.175 11.036 1.00 97.06 71 LYS A CA 1
ATOM 530 C C . LYS A 1 71 ? -5.181 -6.897 10.407 1.00 97.06 71 LYS A C 1
ATOM 532 O O . LYS A 1 71 ? -4.520 -7.814 9.926 1.00 97.06 71 LYS A O 1
ATOM 537 N N . ALA A 1 72 ? -4.759 -5.640 10.456 1.00 98.31 72 ALA A N 1
ATOM 538 C CA . ALA A 1 72 ? -3.431 -5.209 10.037 1.00 98.31 72 ALA A CA 1
ATOM 539 C C . ALA A 1 72 ? -2.943 -4.022 10.877 1.00 98.31 72 ALA A C 1
ATOM 541 O O . ALA A 1 72 ? -3.680 -3.456 11.687 1.00 98.31 72 ALA A O 1
ATOM 542 N N . TYR A 1 73 ? -1.686 -3.642 10.674 1.00 98.25 73 TYR A N 1
ATOM 543 C CA . TYR A 1 73 ? -1.018 -2.561 11.384 1.00 98.25 73 TYR A CA 1
ATOM 544 C C . TYR A 1 73 ? -0.627 -1.445 10.422 1.00 98.25 73 TYR A C 1
ATOM 546 O O . TYR A 1 73 ? 0.058 -1.676 9.428 1.00 98.25 73 TYR A O 1
ATOM 554 N N . TYR A 1 74 ? -1.049 -0.226 10.730 1.00 96.81 74 TYR A N 1
ATOM 555 C CA . TYR A 1 74 ? -0.874 0.946 9.886 1.00 96.81 74 TYR A CA 1
ATOM 556 C C . TYR A 1 74 ? -0.091 2.031 10.624 1.00 96.81 74 TYR A C 1
ATOM 558 O O . TYR A 1 74 ? -0.529 2.540 11.661 1.00 96.81 74 TYR A O 1
ATOM 566 N N . TRP A 1 75 ? 1.068 2.404 10.080 1.00 94.75 75 TRP A N 1
ATOM 567 C CA . TRP A 1 75 ? 1.778 3.602 10.515 1.00 94.75 75 TRP A CA 1
ATOM 568 C C . TRP A 1 75 ? 1.104 4.833 9.930 1.00 94.75 75 TRP A C 1
ATOM 570 O O . TRP A 1 75 ? 1.237 5.142 8.747 1.00 94.75 75 TRP A O 1
ATOM 580 N N . TYR A 1 76 ? 0.402 5.560 10.791 1.00 92.56 76 TYR A N 1
ATOM 581 C CA . TYR A 1 76 ? -0.205 6.818 10.424 1.00 92.56 76 TYR A CA 1
ATOM 582 C C . TYR A 1 76 ? 0.872 7.877 10.208 1.00 92.56 76 TYR A C 1
ATOM 584 O O . TYR A 1 76 ? 1.702 8.153 11.083 1.00 92.56 76 TYR A O 1
ATOM 592 N N . ARG A 1 77 ? 0.812 8.483 9.027 1.00 87.56 77 ARG A N 1
ATOM 593 C CA . ARG A 1 77 ? 1.517 9.705 8.657 1.00 87.56 77 ARG A CA 1
ATOM 594 C C . ARG A 1 77 ? 0.466 10.780 8.389 1.00 87.56 77 ARG A C 1
ATOM 596 O O . ARG A 1 77 ? -0.522 10.463 7.719 1.00 87.56 77 ARG A O 1
ATOM 603 N N . PRO A 1 78 ? 0.633 12.011 8.900 1.00 83.00 78 PRO A N 1
ATOM 604 C CA . PRO A 1 78 ? -0.333 13.073 8.670 1.00 83.00 78 PRO A CA 1
ATOM 605 C C . PRO A 1 78 ? -0.582 13.275 7.176 1.00 83.00 78 PRO A C 1
ATOM 607 O O . PRO A 1 78 ? 0.349 13.509 6.417 1.00 83.00 78 PRO A O 1
ATOM 610 N N . HIS A 1 79 ? -1.840 13.168 6.754 1.00 78.00 79 HIS A N 1
ATOM 611 C CA . HIS A 1 79 ? -2.235 13.396 5.366 1.00 78.00 79 HIS A CA 1
ATOM 612 C C . HIS A 1 79 ? -3.506 14.249 5.333 1.00 78.00 79 HIS A C 1
ATOM 614 O O . HIS A 1 79 ? -4.430 13.956 6.102 1.00 78.00 79 HIS A O 1
ATOM 620 N N . PRO A 1 80 ? -3.621 15.243 4.426 1.00 78.50 80 PRO A N 1
ATOM 621 C CA . PRO A 1 80 ? -4.808 16.097 4.319 1.00 78.50 80 PRO A CA 1
ATOM 622 C C . PRO A 1 80 ? -6.147 15.363 4.122 1.00 78.50 80 PRO A C 1
ATOM 624 O O . PRO A 1 80 ? -7.185 15.950 4.406 1.00 78.50 80 PRO A O 1
ATOM 627 N N . TYR A 1 81 ? -6.152 14.101 3.674 1.00 82.94 81 TYR A N 1
ATOM 628 C CA . TYR A 1 81 ? -7.385 13.339 3.432 1.00 82.94 81 TYR A CA 1
ATOM 629 C C . TYR A 1 81 ? -7.881 12.584 4.656 1.00 82.94 81 TYR A C 1
ATOM 631 O O . TYR A 1 81 ? -9.084 12.472 4.870 1.00 82.94 81 TYR A O 1
ATOM 639 N N . PHE A 1 82 ? -6.963 12.046 5.458 1.00 85.81 82 PHE A N 1
ATOM 640 C CA . PHE A 1 82 ? -7.357 11.259 6.616 1.00 85.81 82 PHE A CA 1
ATOM 641 C C . PHE A 1 82 ? -7.570 12.118 7.845 1.00 85.81 82 PHE A C 1
ATOM 643 O O . PHE A 1 82 ? -8.446 11.777 8.627 1.00 85.81 82 PHE A O 1
ATOM 650 N N . GLY A 1 83 ? -6.834 13.216 8.037 1.00 87.19 83 GLY A N 1
ATOM 651 C CA . GLY A 1 83 ? -6.875 13.954 9.303 1.00 87.19 83 GLY A CA 1
ATOM 652 C C . GLY A 1 83 ? -6.611 13.045 10.515 1.00 87.19 83 GLY A C 1
ATOM 653 O O . GLY A 1 83 ? -6.112 11.931 10.382 1.00 87.19 83 GLY A O 1
ATOM 654 N N . GLU A 1 84 ? -6.967 13.487 11.718 1.00 89.88 84 GLU A N 1
ATOM 655 C CA . GLU A 1 84 ? -6.672 12.724 12.940 1.00 89.88 84 GLU A CA 1
ATOM 656 C C . GLU A 1 84 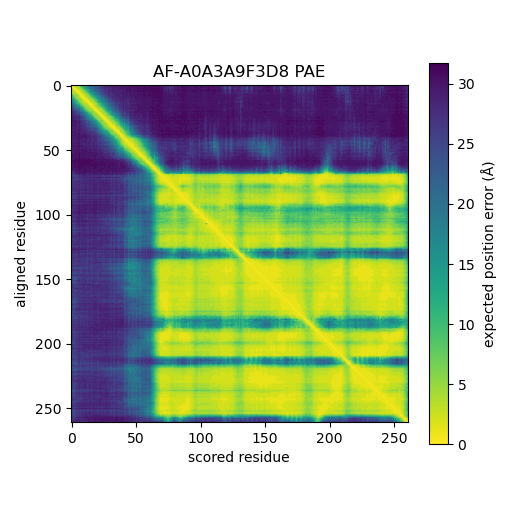? -7.398 11.372 12.999 1.00 89.88 84 GLU A C 1
ATOM 658 O O . GLU A 1 84 ? -8.595 11.276 12.708 1.00 89.88 84 GLU A O 1
ATOM 663 N N . LEU A 1 85 ? -6.676 10.318 13.386 1.00 93.50 85 LEU A N 1
ATOM 664 C CA . LEU A 1 85 ? -7.242 8.982 13.562 1.00 93.50 85 LEU A CA 1
ATOM 665 C C . LEU A 1 85 ? -7.820 8.799 14.968 1.00 93.50 85 LEU A C 1
ATOM 667 O O . LEU A 1 85 ? -7.256 9.276 15.951 1.00 93.50 85 LEU A O 1
ATOM 671 N N . TYR A 1 86 ? -8.925 8.061 15.053 1.00 94.44 86 TYR A N 1
ATOM 672 C CA . TYR A 1 86 ? -9.568 7.648 16.299 1.00 94.44 86 TYR A CA 1
ATOM 673 C C . TYR A 1 86 ? -10.270 6.290 16.106 1.00 94.44 86 TYR A C 1
ATOM 675 O O . TYR A 1 86 ? -10.635 5.961 14.973 1.00 94.44 86 TYR A O 1
ATOM 683 N N . PRO A 1 87 ? -10.465 5.490 17.173 1.00 96.88 87 PRO A N 1
ATOM 684 C CA . PRO A 1 87 ? -11.193 4.220 17.098 1.00 96.88 87 PRO A CA 1
ATOM 685 C C . PRO A 1 87 ? -12.589 4.363 16.476 1.00 96.88 87 PRO A C 1
ATOM 687 O O . PRO A 1 87 ? -13.340 5.268 16.829 1.00 96.88 87 PRO A O 1
ATOM 690 N N . GLY A 1 88 ? -12.939 3.467 15.558 1.00 95.75 88 GLY A N 1
ATOM 691 C CA . GLY A 1 88 ? -14.191 3.477 14.798 1.00 95.75 88 GLY A CA 1
ATOM 692 C C . GLY A 1 88 ? -14.179 4.370 13.554 1.00 95.75 88 GLY A C 1
ATOM 693 O O . GLY A 1 88 ? -15.136 4.338 12.782 1.00 95.75 88 GLY A O 1
ATOM 694 N N . LYS A 1 89 ? -13.115 5.150 13.315 1.00 95.62 89 LYS A N 1
ATOM 695 C CA . LYS A 1 89 ? -13.001 5.957 12.097 1.00 95.62 89 LYS A CA 1
ATOM 696 C C . LYS A 1 89 ? -12.907 5.062 10.864 1.00 95.62 89 LYS A C 1
ATOM 698 O O . LYS A 1 89 ? -12.051 4.183 10.808 1.00 95.62 89 LYS A O 1
ATOM 703 N N . VAL A 1 90 ? -13.731 5.343 9.859 1.00 94.94 90 VAL A N 1
ATOM 704 C CA . VAL A 1 90 ? -13.657 4.686 8.550 1.00 94.94 90 VAL A CA 1
ATOM 705 C C . VAL A 1 90 ? -12.760 5.502 7.625 1.00 94.94 90 VAL A C 1
ATOM 707 O O . VAL A 1 90 ? -12.981 6.695 7.416 1.00 94.94 90 VAL A O 1
ATOM 710 N N . LEU A 1 91 ? -11.737 4.854 7.082 1.00 93.94 91 LEU A N 1
ATOM 711 C CA . LEU A 1 91 ? -10.892 5.363 6.014 1.00 93.94 91 LEU A CA 1
ATOM 712 C C . LEU A 1 91 ? -11.404 4.791 4.695 1.00 93.94 91 LEU A C 1
ATOM 714 O O . LEU A 1 91 ? -11.599 3.582 4.578 1.00 93.94 91 LEU A O 1
ATOM 718 N N . ASN A 1 92 ? -11.601 5.664 3.715 1.00 91.50 92 ASN A N 1
ATOM 719 C CA . ASN A 1 92 ? -12.027 5.300 2.369 1.00 91.50 92 ASN A CA 1
ATOM 720 C C . ASN A 1 92 ? -10.952 5.695 1.356 1.00 91.50 92 ASN A C 1
ATOM 722 O O . ASN A 1 92 ? -10.047 6.484 1.657 1.00 91.50 92 ASN A O 1
ATOM 726 N N . ASP A 1 93 ? -11.089 5.162 0.149 1.00 86.25 93 ASP A N 1
ATOM 727 C CA . ASP A 1 93 ? -10.428 5.699 -1.024 1.00 86.25 93 ASP A CA 1
ATOM 728 C C . ASP A 1 93 ? -10.924 7.128 -1.315 1.00 86.25 93 ASP A C 1
ATOM 730 O O . ASP A 1 93 ? -11.939 7.612 -0.803 1.00 86.25 93 ASP A O 1
ATOM 734 N N . VAL A 1 94 ? -10.182 7.833 -2.155 1.00 82.19 94 VAL A N 1
ATOM 735 C CA . VAL A 1 94 ? -10.508 9.171 -2.634 1.00 82.19 94 VAL A CA 1
ATOM 736 C C . VAL A 1 94 ? -11.180 9.066 -4.001 1.00 82.19 94 VAL A C 1
ATOM 738 O O . VAL A 1 94 ? -10.599 9.355 -5.047 1.00 82.19 94 VAL A O 1
ATOM 741 N N . SER A 1 95 ? -12.441 8.646 -3.991 1.00 75.62 95 SER A N 1
ATOM 742 C CA . SER A 1 95 ? -13.303 8.581 -5.182 1.00 75.62 95 SER A CA 1
ATOM 743 C C . SER A 1 95 ? -14.346 9.702 -5.253 1.00 75.62 95 SER A C 1
ATOM 745 O O . SER A 1 95 ? -15.011 9.865 -6.287 1.00 75.62 95 SER A O 1
ATOM 747 N N . ALA A 1 96 ? -14.468 10.491 -4.180 1.00 72.75 96 ALA A N 1
ATOM 748 C CA . ALA A 1 96 ? -15.447 11.559 -4.037 1.00 72.75 96 ALA A CA 1
ATOM 749 C C . ALA A 1 96 ? -15.236 12.659 -5.108 1.00 72.75 96 ALA A C 1
ATOM 751 O O . ALA A 1 96 ? -14.141 13.231 -5.196 1.00 72.75 96 ALA A O 1
ATOM 752 N N . PRO A 1 97 ? -16.245 12.956 -5.956 1.00 71.06 97 PRO A N 1
ATOM 753 C CA . PRO A 1 97 ? -16.091 13.895 -7.070 1.00 71.06 97 PRO A CA 1
ATOM 754 C C . PRO A 1 97 ? -15.627 15.293 -6.653 1.00 71.06 97 PRO A C 1
ATOM 756 O O . PRO A 1 97 ? -14.814 15.899 -7.340 1.00 71.06 97 PRO A O 1
ATOM 759 N N . ASP A 1 98 ? -16.095 15.790 -5.513 1.00 75.56 98 ASP A N 1
ATOM 760 C CA . ASP A 1 98 ? -15.737 17.091 -4.946 1.00 75.56 98 ASP A CA 1
ATOM 761 C C . ASP A 1 98 ? -14.248 17.198 -4.584 1.00 75.56 98 ASP A C 1
ATOM 763 O O . ASP A 1 98 ? -13.643 18.261 -4.745 1.00 75.56 98 ASP A O 1
ATOM 767 N N . VAL A 1 99 ? -13.631 16.092 -4.160 1.00 76.88 99 VAL A N 1
ATOM 768 C CA . VAL A 1 99 ? -12.183 16.029 -3.940 1.00 76.88 99 VAL A CA 1
ATOM 769 C C . VAL A 1 99 ? -11.444 15.988 -5.275 1.00 76.88 99 VAL A C 1
ATOM 771 O O . VAL A 1 99 ? -10.500 16.751 -5.481 1.00 76.88 99 VAL A O 1
ATOM 774 N N . LEU A 1 100 ? -11.910 15.157 -6.213 1.00 79.12 100 LEU A N 1
ATOM 775 C CA . LEU A 1 100 ? -11.283 14.994 -7.526 1.00 79.12 100 LEU A CA 1
ATOM 776 C C . LEU A 1 100 ? -11.366 16.259 -8.393 1.00 79.12 100 LEU A C 1
ATOM 778 O O . LEU A 1 100 ? -10.448 16.523 -9.161 1.00 79.12 100 LEU A O 1
ATOM 782 N N . HIS A 1 101 ? -12.402 17.090 -8.254 1.00 82.38 101 HIS A N 1
ATOM 783 C CA . HIS A 1 101 ? -12.556 18.334 -9.025 1.00 82.38 101 HIS A CA 1
ATOM 784 C C . HIS A 1 101 ? -11.425 19.351 -8.802 1.00 82.38 101 HIS A C 1
ATOM 786 O O . HIS A 1 101 ? -11.241 20.244 -9.628 1.00 82.38 101 HIS A O 1
ATOM 792 N N . LYS A 1 102 ? -10.651 19.216 -7.718 1.00 84.00 102 LYS A N 1
ATOM 793 C CA . LYS A 1 102 ? -9.467 20.049 -7.456 1.00 84.00 102 LYS A CA 1
ATOM 794 C C . LYS A 1 102 ? -8.307 19.743 -8.406 1.00 84.00 102 LYS A C 1
ATOM 796 O O . LYS A 1 102 ? -7.409 20.569 -8.552 1.00 84.00 102 LYS A O 1
ATOM 801 N N . TYR A 1 103 ? -8.334 18.583 -9.059 1.00 82.69 103 TYR A N 1
ATOM 802 C CA . TYR A 1 103 ? -7.253 18.080 -9.891 1.00 82.69 103 TYR A CA 1
ATOM 803 C C . TYR A 1 103 ? -7.659 18.078 -11.369 1.00 82.69 103 TYR A C 1
ATOM 805 O O . TYR A 1 103 ? -8.613 17.391 -11.757 1.00 82.69 103 TYR A O 1
ATOM 813 N N . PRO A 1 104 ? -6.933 18.809 -12.237 1.00 81.44 104 PRO A N 1
ATOM 814 C CA . PRO A 1 104 ? -7.123 18.706 -13.675 1.00 81.44 104 PRO A CA 1
ATOM 815 C C . PRO A 1 104 ? -7.039 17.245 -14.126 1.00 81.44 104 PRO A C 1
ATOM 817 O O . PRO A 1 104 ? -6.170 16.499 -13.688 1.00 81.44 104 PRO A O 1
ATOM 820 N N . TYR A 1 105 ? -7.938 16.837 -15.018 1.00 83.38 105 TYR A N 1
ATOM 821 C CA . TYR A 1 105 ? -8.006 15.480 -15.573 1.00 83.38 105 TYR A CA 1
ATOM 822 C C . TYR A 1 105 ? -8.418 14.349 -14.609 1.00 83.38 105 TYR A C 1
ATOM 824 O O . TYR A 1 105 ? -8.443 13.190 -15.026 1.00 83.38 105 TYR A O 1
ATOM 832 N N . ALA A 1 106 ? -8.787 14.626 -13.353 1.00 78.81 106 ALA A N 1
ATOM 833 C CA . ALA A 1 106 ? -9.168 13.573 -12.403 1.00 78.81 106 ALA A CA 1
ATOM 834 C C . ALA A 1 106 ? -10.496 12.869 -12.713 1.00 78.81 106 ALA A C 1
ATOM 836 O O . ALA A 1 106 ? -10.689 11.713 -12.351 1.00 78.81 106 ALA A O 1
ATOM 837 N N . LEU A 1 107 ? -11.411 13.514 -13.442 1.00 78.75 107 LEU A N 1
ATOM 838 C CA . LEU A 1 107 ? -12.591 12.815 -13.963 1.00 78.75 107 LEU A CA 1
ATOM 839 C C . LEU A 1 107 ? -12.221 11.900 -15.139 1.00 78.75 107 LEU A C 1
ATOM 841 O O . LEU A 1 107 ? -12.738 10.793 -15.264 1.00 78.75 107 LEU A O 1
ATOM 845 N N . GLN A 1 108 ? -11.303 12.344 -15.999 1.00 86.31 108 GLN A N 1
ATOM 846 C CA . GLN A 1 108 ? -10.827 11.603 -17.164 1.00 86.31 108 GLN A CA 1
ATOM 847 C C . GLN A 1 108 ? -9.986 10.394 -16.757 1.00 86.31 108 GLN A C 1
ATOM 849 O O . GLN A 1 108 ? -10.016 9.378 -17.451 1.00 86.31 108 GLN A O 1
ATOM 854 N N . SER A 1 109 ? -9.268 10.471 -15.638 1.00 85.38 109 SER A N 1
ATOM 855 C CA . SER A 1 109 ? -8.451 9.363 -15.155 1.00 85.38 109 SER A CA 1
ATOM 856 C C . SER A 1 109 ? -9.264 8.156 -14.717 1.00 85.38 109 SER A C 1
ATOM 858 O O . SER A 1 109 ? -8.730 7.057 -14.792 1.00 85.38 109 SER A O 1
ATOM 860 N N . LYS A 1 110 ? -10.567 8.299 -14.428 1.00 83.62 110 LYS A N 1
ATOM 861 C CA . LYS A 1 110 ? -11.479 7.156 -14.233 1.00 83.62 110 LYS A CA 1
ATOM 862 C C . LYS A 1 110 ? -11.530 6.206 -15.434 1.00 83.62 110 LYS A C 1
ATOM 864 O O . LYS A 1 110 ? -11.858 5.038 -15.270 1.00 83.62 110 LYS A O 1
ATOM 869 N N . ARG A 1 111 ? -11.168 6.672 -16.639 1.00 87.19 111 ARG A N 1
ATOM 870 C CA . ARG A 1 111 ? -11.004 5.809 -17.826 1.00 87.19 111 ARG A CA 1
ATOM 871 C C . ARG A 1 111 ? -9.858 4.812 -17.667 1.00 87.19 111 ARG A C 1
ATOM 873 O O . ARG A 1 111 ? -9.904 3.735 -18.246 1.00 87.19 111 ARG A O 1
ATOM 880 N N . PHE A 1 112 ? -8.826 5.197 -16.925 1.00 87.06 112 PHE A N 1
ATOM 881 C CA . PHE A 1 112 ? -7.636 4.391 -16.695 1.00 87.06 112 PHE A CA 1
ATOM 882 C C . PHE A 1 112 ? -7.672 3.725 -15.318 1.00 87.06 112 PHE A C 1
ATOM 884 O O . PHE A 1 112 ? -7.215 2.598 -15.198 1.00 87.06 112 PHE A O 1
ATOM 891 N N . PHE A 1 113 ? -8.229 4.371 -14.297 1.00 88.69 113 PHE A N 1
ATOM 892 C CA . PHE A 1 113 ? -8.270 3.898 -12.911 1.00 88.69 113 PHE A CA 1
ATOM 893 C C . PHE A 1 113 ? -9.722 3.961 -12.406 1.00 88.69 113 PHE A C 1
ATOM 895 O O . PHE A 1 113 ? -10.104 4.911 -11.719 1.00 88.69 113 PHE A O 1
ATOM 902 N N . PRO A 1 114 ? -10.574 3.002 -12.816 1.00 84.31 114 PRO A N 1
ATOM 903 C CA . PRO A 1 114 ? -11.998 3.019 -12.477 1.00 84.31 114 PRO A CA 1
ATOM 904 C C . PRO A 1 114 ? -12.252 2.854 -10.972 1.00 84.31 114 PRO A C 1
ATOM 906 O O . PRO A 1 114 ? -13.232 3.399 -10.469 1.00 84.31 114 PRO A O 1
ATOM 909 N N . ASP A 1 115 ? -11.333 2.195 -10.262 1.00 82.56 115 ASP A N 1
ATOM 910 C CA . ASP A 1 115 ? -11.400 1.943 -8.816 1.00 82.56 115 ASP A CA 1
ATOM 911 C C . ASP A 1 115 ? -11.002 3.164 -7.966 1.00 82.56 115 ASP A C 1
ATOM 913 O O . ASP A 1 115 ? -10.891 3.070 -6.748 1.00 82.56 115 ASP A O 1
ATOM 917 N N . GLY A 1 116 ? -10.760 4.317 -8.600 1.00 86.12 116 GLY A N 1
ATOM 918 C CA . GLY A 1 116 ? -10.364 5.543 -7.916 1.00 86.12 116 GLY A CA 1
ATOM 919 C C . GLY A 1 116 ? -8.907 5.536 -7.459 1.00 86.12 116 GLY A C 1
ATOM 920 O O . GLY A 1 116 ? -8.055 4.848 -8.025 1.00 86.12 116 GLY A O 1
ATOM 921 N N . PHE A 1 117 ? -8.616 6.359 -6.452 1.00 90.50 117 PHE A N 1
ATOM 922 C CA . PHE A 1 117 ? -7.268 6.549 -5.926 1.00 90.50 117 PHE A CA 1
ATOM 923 C C . PHE A 1 117 ? -7.273 6.550 -4.408 1.00 90.50 117 PHE A C 1
ATOM 925 O O . PHE A 1 117 ? -8.166 7.107 -3.787 1.00 90.50 117 PHE A O 1
ATOM 932 N N . SER A 1 118 ? -6.230 6.016 -3.794 1.00 91.75 118 SER A N 1
ATOM 933 C CA . SER A 1 118 ? -5.909 6.293 -2.401 1.00 91.75 118 SER A CA 1
ATOM 934 C C . SER A 1 118 ? -5.271 7.685 -2.278 1.00 91.75 118 SER A C 1
ATOM 936 O O . SER A 1 118 ? -4.839 8.264 -3.282 1.00 91.75 118 SER A O 1
ATOM 938 N N . PRO A 1 119 ? -5.129 8.228 -1.056 1.00 87.88 119 PRO A N 1
ATOM 939 C CA . PRO A 1 119 ? -4.267 9.385 -0.803 1.00 87.88 119 PRO A CA 1
ATOM 940 C C . PRO A 1 119 ? -2.882 9.279 -1.447 1.00 87.88 119 PRO A C 1
ATOM 942 O O . PRO A 1 119 ? -2.411 10.228 -2.069 1.00 87.88 119 PRO A O 1
ATOM 945 N N . HIS A 1 120 ? -2.264 8.093 -1.366 1.00 87.81 120 HIS A N 1
ATOM 946 C CA . HIS A 1 120 ? -0.990 7.814 -2.028 1.00 87.81 120 HIS A CA 1
ATOM 947 C C . HIS A 1 120 ? -1.119 7.958 -3.545 1.00 87.81 120 HIS A C 1
ATOM 949 O O . HIS A 1 120 ? -0.365 8.725 -4.139 1.00 87.81 120 HIS A O 1
ATOM 955 N N . GLY A 1 121 ? -2.109 7.309 -4.165 1.00 90.06 121 GLY A N 1
ATOM 956 C CA . GLY A 1 121 ? -2.345 7.403 -5.608 1.00 90.06 121 GLY A CA 1
ATOM 957 C C . GLY A 1 121 ? -2.528 8.843 -6.099 1.00 90.06 121 GLY A C 1
ATOM 958 O O . GLY A 1 121 ? -1.919 9.233 -7.096 1.00 90.06 121 GLY A O 1
ATOM 959 N N . LEU A 1 122 ? -3.279 9.669 -5.362 1.00 87.50 122 LEU A N 1
ATOM 960 C CA . LEU A 1 122 ? -3.414 11.094 -5.676 1.00 87.50 122 LEU A CA 1
ATOM 961 C C . LEU A 1 122 ? -2.090 11.846 -5.550 1.00 87.50 122 LEU A C 1
ATOM 963 O O . LEU A 1 122 ? -1.731 12.612 -6.447 1.00 87.50 122 LEU A O 1
ATOM 967 N N . SER A 1 123 ? -1.337 11.590 -4.480 1.00 83.06 123 SER A N 1
ATOM 968 C CA . SER A 1 123 ? -0.042 12.235 -4.265 1.00 83.06 123 SER A CA 1
ATOM 969 C C . SER A 1 123 ? 0.983 11.882 -5.351 1.00 83.06 123 SER A C 1
ATOM 971 O O . SER A 1 123 ? 1.821 12.711 -5.698 1.00 83.06 123 SER A O 1
ATOM 973 N N . MET A 1 124 ? 0.904 10.675 -5.924 1.00 85.88 124 MET A N 1
ATOM 974 C CA . MET A 1 124 ? 1.798 10.227 -6.994 1.00 85.88 124 MET A CA 1
ATOM 975 C C . MET A 1 124 ? 1.418 10.808 -8.356 1.00 85.88 124 MET A C 1
ATOM 977 O O . MET A 1 124 ? 2.305 11.150 -9.132 1.00 85.88 124 MET A O 1
ATOM 981 N N . LEU A 1 125 ? 0.122 10.933 -8.659 1.00 86.38 125 LEU A N 1
ATOM 982 C CA . LEU A 1 125 ? -0.333 11.303 -10.004 1.00 86.38 125 LEU A CA 1
ATOM 983 C C . LEU A 1 125 ? -0.709 12.781 -10.171 1.00 86.38 125 LEU A C 1
ATOM 985 O O . LEU A 1 125 ? -0.700 13.265 -11.302 1.00 86.38 125 LEU A O 1
ATOM 989 N N . TYR A 1 126 ? -1.028 13.501 -9.089 1.00 81.50 126 TYR A N 1
ATOM 990 C CA . TYR A 1 126 ? -1.578 14.860 -9.180 1.00 81.50 126 TYR A CA 1
ATOM 991 C C . TYR A 1 126 ? -0.872 15.923 -8.333 1.00 81.50 126 TYR A C 1
ATOM 993 O O . TYR A 1 126 ? -0.796 17.071 -8.764 1.00 81.50 126 TYR A O 1
ATOM 1001 N N . GLU A 1 127 ? -0.381 15.595 -7.135 1.00 72.31 127 GLU A N 1
ATOM 1002 C CA . GLU A 1 127 ? 0.024 16.622 -6.152 1.00 72.31 127 GLU A CA 1
ATOM 1003 C C . GLU A 1 127 ? 1.503 17.037 -6.211 1.00 72.31 127 GLU A C 1
ATOM 1005 O O . GLU A 1 127 ? 1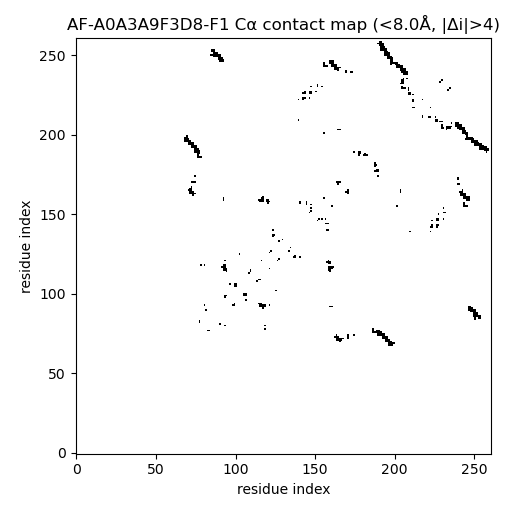.930 17.891 -5.430 1.00 72.31 127 GLU A O 1
ATOM 1010 N N . ARG A 1 128 ? 2.314 16.481 -7.123 1.00 66.75 128 ARG A N 1
ATOM 1011 C CA . ARG A 1 128 ? 3.749 16.804 -7.174 1.00 66.75 128 ARG A CA 1
ATOM 1012 C C . ARG A 1 128 ? 4.046 18.097 -7.920 1.00 66.75 128 ARG A C 1
ATOM 1014 O O . ARG A 1 128 ? 3.698 18.271 -9.085 1.00 66.75 128 ARG A O 1
ATOM 1021 N N . LYS A 1 129 ? 4.795 18.980 -7.256 1.00 62.41 129 LYS A N 1
ATOM 1022 C CA . LYS A 1 129 ? 5.513 20.085 -7.898 1.00 62.41 129 LYS A CA 1
ATOM 1023 C C . LYS A 1 129 ? 6.765 19.496 -8.543 1.00 62.41 129 LYS A C 1
ATOM 1025 O O . LYS A 1 129 ? 7.762 19.306 -7.865 1.00 62.41 129 LYS A O 1
ATOM 1030 N N . PHE A 1 130 ? 6.669 19.135 -9.817 1.00 56.53 130 PHE A N 1
ATOM 1031 C CA . PHE A 1 130 ? 7.719 18.403 -10.522 1.00 56.53 130 PHE A CA 1
ATOM 1032 C C . PHE A 1 130 ? 9.052 19.170 -10.563 1.00 56.53 130 PHE A C 1
ATOM 1034 O O . PHE A 1 130 ? 9.161 20.202 -11.227 1.00 56.53 130 PHE A O 1
ATOM 1041 N N . THR A 1 131 ? 10.072 18.630 -9.898 1.00 59.00 131 THR A N 1
ATOM 1042 C CA . THR A 1 131 ? 11.480 18.764 -10.298 1.00 59.00 131 THR A CA 1
ATOM 1043 C C . THR A 1 131 ? 11.911 17.518 -11.084 1.00 59.00 131 THR A C 1
ATOM 1045 O O . THR A 1 131 ? 11.235 16.489 -11.034 1.00 59.00 131 THR A O 1
ATOM 1048 N N . ASP A 1 132 ? 13.029 17.569 -11.815 1.00 56.28 132 ASP A N 1
ATOM 1049 C CA . ASP A 1 132 ? 13.497 16.437 -12.640 1.00 56.28 132 ASP A CA 1
ATOM 1050 C C . ASP A 1 132 ? 13.730 15.142 -11.826 1.00 56.28 132 ASP A C 1
ATOM 1052 O O . ASP A 1 132 ? 13.591 14.039 -12.355 1.00 56.28 132 ASP A O 1
ATOM 1056 N N . SER A 1 133 ? 14.010 15.249 -10.521 1.00 58.81 133 SER A N 1
ATOM 1057 C CA . SER A 1 133 ? 14.143 14.108 -9.600 1.00 58.81 133 SER A CA 1
ATOM 1058 C C . SER A 1 133 ? 12.812 13.482 -9.155 1.00 58.81 133 SER A C 1
ATOM 1060 O O . SER A 1 133 ? 12.809 12.363 -8.645 1.00 58.81 133 SER A O 1
ATOM 1062 N N . ASP A 1 134 ? 11.672 14.148 -9.366 1.00 65.94 134 ASP A N 1
ATOM 1063 C CA . ASP A 1 134 ? 10.374 13.726 -8.818 1.00 65.94 134 ASP A CA 1
ATOM 1064 C C . ASP A 1 134 ? 9.605 12.727 -9.690 1.00 65.94 134 ASP A C 1
ATOM 1066 O O . ASP A 1 134 ? 8.584 12.192 -9.244 1.00 65.94 134 ASP A O 1
ATOM 1070 N N . PHE A 1 135 ? 10.090 12.450 -10.907 1.00 73.88 135 PHE A N 1
ATOM 1071 C CA . PHE A 1 135 ? 9.403 11.606 -11.890 1.00 73.88 135 PHE A CA 1
ATOM 1072 C C . PHE A 1 135 ? 9.571 10.100 -11.674 1.00 73.88 135 PHE A C 1
ATOM 1074 O O . PHE A 1 135 ? 8.748 9.339 -12.183 1.00 73.88 135 PHE A O 1
ATOM 1081 N N . LYS A 1 136 ? 10.581 9.649 -10.915 1.00 80.56 136 LYS A N 1
ATOM 1082 C CA . LYS A 1 136 ? 10.846 8.209 -10.734 1.00 80.56 136 LYS A CA 1
ATOM 1083 C C . LYS A 1 136 ? 9.639 7.480 -10.139 1.00 80.56 136 LYS A C 1
ATOM 1085 O O . LYS A 1 136 ? 9.143 6.538 -10.737 1.00 80.56 136 LYS A O 1
ATOM 1090 N N . GLU A 1 137 ? 9.148 7.937 -8.989 1.00 83.56 137 GLU A N 1
ATOM 1091 C CA . GLU A 1 137 ? 8.069 7.243 -8.270 1.00 83.56 137 GLU A CA 1
ATOM 1092 C C . GLU A 1 137 ? 6.741 7.210 -9.049 1.00 83.56 137 GLU A C 1
ATOM 1094 O O . GLU A 1 137 ? 6.180 6.125 -9.174 1.00 83.56 137 GLU A O 1
ATOM 1099 N N . PRO A 1 138 ? 6.250 8.315 -9.653 1.00 87.62 138 PRO A N 1
ATOM 1100 C CA . PRO A 1 138 ? 5.064 8.253 -10.509 1.00 87.62 138 PRO A CA 1
ATOM 1101 C C . PRO A 1 138 ? 5.222 7.293 -11.695 1.00 87.62 138 PRO A C 1
ATOM 1103 O O . PRO A 1 138 ? 4.284 6.572 -12.028 1.00 87.62 138 PRO A O 1
ATOM 1106 N N . VAL A 1 139 ? 6.403 7.250 -12.325 1.00 88.75 139 VAL A N 1
ATOM 1107 C CA . VAL A 1 139 ? 6.680 6.311 -13.422 1.00 88.75 139 VAL A CA 1
ATOM 1108 C C . VAL A 1 139 ? 6.664 4.867 -12.920 1.00 88.75 139 VAL A C 1
ATOM 1110 O O . VAL A 1 139 ? 6.008 4.035 -13.544 1.00 88.75 139 VAL A O 1
ATOM 1113 N N . THR A 1 140 ? 7.310 4.577 -11.788 1.00 91.31 140 THR A N 1
ATOM 1114 C CA . THR A 1 140 ? 7.263 3.262 -11.132 1.00 91.31 140 THR A CA 1
ATOM 1115 C C . THR A 1 140 ? 5.822 2.835 -10.863 1.00 91.31 140 THR A C 1
ATOM 1117 O O . THR A 1 140 ? 5.422 1.753 -11.283 1.00 91.31 140 THR A O 1
ATOM 1120 N N . GLU A 1 141 ? 4.990 3.692 -10.262 1.00 93.88 141 GLU A N 1
ATOM 1121 C CA . GLU A 1 141 ? 3.587 3.353 -9.984 1.00 93.88 141 GLU A CA 1
ATOM 1122 C C . GLU A 1 141 ? 2.784 3.071 -11.264 1.00 93.88 141 GLU A C 1
ATOM 1124 O O . GLU A 1 141 ? 1.993 2.126 -11.309 1.00 93.88 141 GLU A O 1
ATOM 1129 N N . LEU A 1 142 ? 3.012 3.836 -12.338 1.00 94.44 142 LEU A N 1
ATOM 1130 C CA . LEU A 1 142 ? 2.352 3.609 -13.627 1.00 94.44 142 LEU A CA 1
ATOM 1131 C C . LEU A 1 142 ? 2.799 2.300 -14.294 1.00 94.44 142 LEU A C 1
ATOM 1133 O O . LEU A 1 142 ? 1.958 1.580 -14.837 1.00 94.44 142 LEU A O 1
ATOM 1137 N N . VAL A 1 143 ? 4.094 1.968 -14.249 1.00 95.75 143 VAL A N 1
ATOM 1138 C CA . VAL A 1 143 ? 4.618 0.699 -14.783 1.00 95.75 143 VAL A CA 1
ATOM 1139 C C . VAL A 1 143 ? 4.080 -0.481 -13.976 1.00 95.75 143 VAL A C 1
ATOM 1141 O O . VAL A 1 143 ? 3.609 -1.460 -14.560 1.00 95.75 143 VAL A O 1
ATOM 1144 N N . PHE A 1 144 ? 4.077 -0.382 -12.646 1.00 97.44 144 PHE A N 1
ATOM 1145 C CA . PHE A 1 144 ? 3.542 -1.427 -11.778 1.00 97.44 144 PHE A CA 1
ATOM 1146 C C . PHE A 1 144 ? 2.049 -1.640 -12.017 1.00 97.44 144 PHE A C 1
ATOM 1148 O O . PHE A 1 144 ? 1.616 -2.787 -12.123 1.00 97.44 144 PHE A O 1
ATOM 1155 N N . GLU A 1 145 ? 1.264 -0.576 -12.172 1.00 97.56 145 GLU A N 1
ATOM 1156 C CA . GLU A 1 145 ? -0.163 -0.698 -12.470 1.00 97.56 145 GLU A CA 1
ATOM 1157 C C . GLU A 1 145 ? -0.429 -1.279 -13.867 1.00 97.56 145 GLU A C 1
ATOM 1159 O O . GLU A 1 145 ? -1.359 -2.071 -14.037 1.00 97.56 145 GLU A O 1
ATOM 1164 N N . LEU A 1 146 ? 0.391 -0.939 -14.867 1.00 97.50 146 LEU A N 1
ATOM 1165 C CA . LEU A 1 146 ? 0.309 -1.548 -16.195 1.00 97.50 146 LEU A CA 1
ATOM 1166 C C . LEU A 1 146 ? 0.517 -3.066 -16.116 1.00 97.50 146 LEU A C 1
ATOM 1168 O O . LEU A 1 146 ? -0.305 -3.829 -16.624 1.00 97.50 146 LEU A O 1
ATOM 1172 N N . VAL A 1 147 ? 1.587 -3.512 -15.453 1.00 98.44 147 VAL A N 1
ATOM 1173 C CA . VAL A 1 147 ? 1.891 -4.943 -15.300 1.00 98.44 147 VAL A CA 1
ATOM 1174 C C . VAL A 1 147 ? 0.807 -5.657 -14.488 1.00 98.44 147 VAL A C 1
ATOM 1176 O O . VAL A 1 147 ? 0.395 -6.753 -14.870 1.00 98.44 147 VAL A O 1
ATOM 1179 N N . ARG A 1 148 ? 0.281 -5.027 -13.428 1.00 98.12 148 ARG A N 1
ATOM 1180 C CA . ARG A 1 148 ? -0.849 -5.556 -12.650 1.00 98.12 148 ARG A CA 1
ATOM 1181 C C . ARG A 1 148 ? -2.049 -5.841 -13.546 1.00 98.12 148 ARG A C 1
ATOM 1183 O O . ARG A 1 148 ? -2.545 -6.958 -13.559 1.00 98.12 148 ARG A O 1
ATOM 1190 N N . LYS A 1 149 ? -2.489 -4.863 -14.341 1.00 96.75 149 LYS A N 1
ATOM 1191 C CA . LYS A 1 149 ? -3.659 -5.018 -15.221 1.00 96.75 149 LYS A CA 1
ATOM 1192 C C . LYS A 1 149 ? -3.479 -6.098 -16.279 1.00 96.75 149 LYS A C 1
ATOM 1194 O O . LYS A 1 149 ? -4.448 -6.765 -16.622 1.00 96.75 149 LYS A O 1
ATOM 1199 N N . LEU A 1 150 ? -2.266 -6.242 -16.809 1.00 97.75 150 LEU A N 1
ATOM 1200 C CA . LEU A 1 150 ? -1.980 -7.207 -17.869 1.00 97.75 150 LEU A CA 1
ATOM 1201 C C . LEU A 1 150 ? -1.903 -8.649 -17.355 1.00 97.75 150 LEU A C 1
ATOM 1203 O O . LEU A 1 150 ? -2.363 -9.552 -18.047 1.00 97.75 150 LEU A O 1
ATOM 1207 N N . TYR A 1 151 ? -1.324 -8.871 -16.171 1.00 98.44 151 TYR A N 1
ATOM 1208 C CA . TYR A 1 151 ? -0.962 -10.220 -15.710 1.00 98.44 151 TYR A CA 1
ATOM 1209 C C . TYR A 1 151 ? -1.594 -10.636 -14.377 1.00 98.44 151 TYR A C 1
ATOM 1211 O O . TYR A 1 151 ? -1.686 -11.828 -14.093 1.00 98.44 151 TYR A O 1
ATOM 1219 N N . PHE A 1 152 ? -2.031 -9.682 -13.556 1.00 97.75 152 PHE A N 1
ATOM 1220 C CA . PHE A 1 152 ? -2.551 -9.907 -12.204 1.00 97.75 152 PHE A CA 1
ATOM 1221 C C . PHE A 1 152 ? -3.786 -9.026 -11.916 1.00 97.75 152 PHE A C 1
ATOM 1223 O O . PHE A 1 152 ? -3.781 -8.276 -10.936 1.00 97.75 152 PHE A O 1
ATOM 1230 N N . PRO A 1 153 ? -4.840 -9.067 -12.758 1.00 96.00 153 PRO A N 1
ATOM 1231 C CA . PRO A 1 153 ? -5.959 -8.121 -12.686 1.00 96.00 153 PRO A CA 1
ATOM 1232 C C . PRO A 1 153 ? -6.728 -8.171 -11.357 1.00 96.00 153 PRO A C 1
ATOM 1234 O O . PRO A 1 153 ? -7.266 -7.146 -10.941 1.00 96.00 153 PRO A O 1
ATOM 1237 N N . ASP A 1 154 ? -6.713 -9.317 -10.671 1.00 94.94 154 ASP A N 1
ATOM 1238 C CA . ASP A 1 154 ? -7.380 -9.525 -9.378 1.00 94.94 154 ASP A CA 1
ATOM 1239 C C . ASP A 1 154 ? -6.580 -8.983 -8.179 1.00 94.94 154 ASP A C 1
ATOM 1241 O O . ASP A 1 154 ? -7.081 -8.941 -7.056 1.00 94.94 154 ASP A O 1
ATOM 1245 N N . ALA A 1 155 ? -5.317 -8.586 -8.380 1.00 96.06 155 ALA A N 1
ATOM 1246 C CA . ALA A 1 155 ? -4.513 -7.991 -7.319 1.00 96.06 155 ALA A CA 1
ATOM 1247 C C . ALA A 1 155 ? -4.995 -6.567 -7.008 1.00 96.06 155 ALA A C 1
ATOM 1249 O O . ALA A 1 155 ? -5.270 -5.787 -7.921 1.00 96.06 155 ALA A O 1
ATOM 1250 N N . VAL A 1 156 ? -5.029 -6.205 -5.723 1.00 95.69 156 VAL A N 1
ATOM 1251 C CA . VAL A 1 156 ? -5.365 -4.846 -5.271 1.00 95.69 156 VAL A CA 1
ATOM 1252 C C . VAL A 1 156 ? -4.352 -3.847 -5.844 1.00 95.69 156 VAL A C 1
ATOM 1254 O O . VAL A 1 156 ? -3.144 -4.059 -5.733 1.00 95.69 156 VAL A O 1
ATOM 1257 N N . SER A 1 157 ? -4.826 -2.757 -6.456 1.00 96.25 157 SER A N 1
ATOM 1258 C CA . SER A 1 157 ? -3.939 -1.729 -7.009 1.00 96.25 157 SER A CA 1
ATOM 1259 C C . SER A 1 157 ? -3.228 -0.941 -5.910 1.00 96.25 157 SER A C 1
ATOM 1261 O O . SER A 1 157 ? -3.846 -0.458 -4.963 1.00 96.25 157 SER A O 1
ATOM 1263 N N . ARG A 1 158 ? -1.926 -0.716 -6.108 1.00 96.62 158 ARG A N 1
ATOM 1264 C CA . ARG A 1 158 ? -1.091 0.203 -5.317 1.00 96.62 158 ARG A CA 1
ATOM 1265 C C . ARG A 1 158 ? -1.604 1.646 -5.316 1.00 96.62 158 ARG A C 1
ATOM 1267 O O . ARG A 1 158 ? -1.357 2.405 -4.376 1.00 96.62 158 ARG A O 1
ATOM 1274 N N . LEU A 1 159 ? -2.318 2.029 -6.373 1.00 95.12 159 LEU A N 1
ATOM 1275 C CA . LEU A 1 159 ? -2.879 3.365 -6.533 1.00 95.12 159 LEU A CA 1
ATOM 1276 C C . LEU A 1 159 ? -4.207 3.540 -5.795 1.00 95.12 159 LEU A C 1
ATOM 1278 O O . LEU A 1 159 ? -4.602 4.683 -5.595 1.00 95.12 159 LEU A O 1
ATOM 1282 N N . SER A 1 160 ? -4.871 2.461 -5.367 1.00 94.00 160 SER A N 1
ATOM 1283 C CA . SER A 1 160 ? -6.175 2.498 -4.685 1.00 94.00 160 SER A CA 1
ATOM 1284 C C . SER A 1 160 ? -6.224 1.711 -3.368 1.00 94.00 160 SER A C 1
ATOM 1286 O O . SER A 1 160 ? -7.299 1.524 -2.810 1.00 94.00 160 SER A O 1
ATOM 1288 N N . CYS A 1 161 ? -5.080 1.294 -2.817 1.00 95.88 161 CYS A N 1
ATOM 1289 C CA . CYS A 1 161 ? -5.004 0.600 -1.528 1.00 95.88 161 CYS A CA 1
ATOM 1290 C C . CYS A 1 161 ? -4.572 1.501 -0.362 1.00 95.88 161 CYS A C 1
ATOM 1292 O O . CYS A 1 161 ? -3.958 2.557 -0.550 1.00 95.88 161 CYS A O 1
ATOM 1294 N N . LEU A 1 162 ? -4.795 1.004 0.856 1.00 96.38 162 LEU A N 1
ATOM 1295 C CA . LEU A 1 162 ? -4.069 1.415 2.052 1.00 96.38 162 LEU A CA 1
ATOM 1296 C C . LEU A 1 162 ? -2.843 0.507 2.248 1.00 96.38 162 LEU A C 1
ATOM 1298 O O . LEU A 1 162 ? -2.951 -0.715 2.188 1.00 96.38 162 LEU A O 1
ATOM 1302 N N . TYR A 1 163 ? -1.683 1.101 2.518 1.00 96.88 163 TYR A N 1
ATOM 1303 C CA . TYR A 1 163 ? -0.455 0.362 2.823 1.00 96.88 163 TYR A CA 1
ATOM 1304 C C . TYR A 1 163 ? -0.386 0.040 4.313 1.00 96.88 163 TYR A C 1
ATOM 1306 O O . TYR A 1 163 ? -0.488 0.944 5.141 1.00 96.88 163 TYR A O 1
ATOM 1314 N N . ALA A 1 164 ? -0.186 -1.227 4.663 1.00 97.81 164 ALA A N 1
ATOM 1315 C CA . ALA A 1 164 ? -0.124 -1.687 6.047 1.00 97.81 164 ALA A CA 1
ATOM 1316 C C . ALA A 1 164 ? 0.926 -2.797 6.236 1.00 97.81 164 ALA A C 1
ATOM 1318 O O . ALA A 1 164 ? 1.734 -3.095 5.357 1.00 97.81 164 ALA A O 1
ATOM 1319 N N . SER A 1 165 ? 0.927 -3.417 7.410 1.00 98.31 165 SER A N 1
ATOM 1320 C CA . SER A 1 165 ? 1.741 -4.579 7.761 1.00 98.31 165 SER A CA 1
ATOM 1321 C C . SER A 1 165 ? 0.868 -5.652 8.405 1.00 98.31 165 SER A C 1
ATOM 1323 O O . SER A 1 165 ? -0.041 -5.334 9.168 1.00 98.31 165 SER A O 1
ATOM 1325 N N . GLU A 1 166 ? 1.146 -6.924 8.134 1.00 97.19 166 GLU A N 1
ATOM 1326 C CA . GLU A 1 166 ? 0.409 -8.046 8.736 1.00 97.19 166 GLU A CA 1
ATOM 1327 C C . GLU A 1 166 ? 0.786 -8.226 10.209 1.00 97.19 166 GLU A C 1
ATOM 1329 O O . GLU A 1 166 ? -0.035 -8.625 11.032 1.00 97.19 166 GLU A O 1
ATOM 1334 N N . THR A 1 167 ? 2.035 -7.908 10.559 1.00 97.12 167 THR A N 1
ATOM 1335 C CA . THR A 1 167 ? 2.562 -8.069 11.916 1.00 97.12 167 THR A CA 1
ATOM 1336 C C . THR A 1 167 ? 3.159 -6.775 12.458 1.00 97.12 167 THR A C 1
ATOM 1338 O O . THR A 1 167 ? 3.603 -5.901 11.712 1.00 97.12 167 THR A O 1
ATOM 1341 N N . LEU A 1 168 ? 3.220 -6.670 13.788 1.00 96.00 168 LEU A N 1
ATOM 1342 C CA . LEU A 1 168 ? 3.905 -5.567 14.467 1.00 96.00 168 LEU A CA 1
ATOM 1343 C C . LEU A 1 168 ? 5.393 -5.504 14.113 1.00 96.00 168 LEU A C 1
ATOM 1345 O O . LEU A 1 168 ? 5.940 -4.417 13.968 1.00 96.00 168 LEU A O 1
ATOM 1349 N N . GLU A 1 169 ? 6.044 -6.657 13.945 1.00 95.38 169 GLU A N 1
ATOM 1350 C CA . GLU A 1 169 ? 7.456 -6.711 13.561 1.00 95.38 169 GLU A CA 1
ATOM 1351 C C . GLU A 1 169 ? 7.678 -6.093 12.174 1.00 95.38 169 GLU A C 1
ATOM 1353 O O . GLU A 1 169 ? 8.577 -5.273 11.998 1.00 95.38 169 GLU A O 1
ATOM 1358 N N . GLN A 1 170 ? 6.830 -6.438 11.198 1.00 96.25 170 GLN A N 1
ATOM 1359 C CA . GLN A 1 170 ? 6.855 -5.824 9.870 1.00 96.25 170 GLN A CA 1
ATOM 1360 C C . GLN A 1 170 ? 6.598 -4.312 9.956 1.00 96.25 170 GLN A C 1
ATOM 1362 O O . GLN A 1 170 ? 7.319 -3.535 9.331 1.00 96.25 170 GLN A O 1
ATOM 1367 N N . ALA A 1 171 ? 5.636 -3.885 10.782 1.00 95.69 171 ALA A N 1
ATOM 1368 C CA . ALA A 1 171 ? 5.347 -2.469 10.975 1.00 95.69 171 ALA A CA 1
ATOM 1369 C C . ALA A 1 171 ? 6.558 -1.711 11.545 1.00 95.69 171 ALA A C 1
ATOM 1371 O O . ALA A 1 171 ? 6.889 -0.627 11.071 1.00 95.69 171 ALA A O 1
ATOM 1372 N N . GLU A 1 172 ? 7.263 -2.253 12.538 1.00 93.06 172 GLU A N 1
ATOM 1373 C CA . GLU A 1 172 ? 8.455 -1.598 13.098 1.00 93.06 172 GLU A CA 1
ATOM 1374 C C . GLU A 1 172 ? 9.608 -1.515 12.079 1.00 93.06 172 GLU A C 1
ATOM 1376 O O . GLU A 1 172 ? 10.333 -0.522 12.073 1.00 93.06 172 GLU A O 1
ATOM 1381 N N . ARG A 1 173 ? 9.739 -2.467 11.140 1.00 93.69 173 ARG A N 1
ATOM 1382 C CA . ARG A 1 173 ? 10.702 -2.330 10.025 1.00 93.69 173 ARG A CA 1
ATOM 1383 C C . ARG A 1 173 ? 10.384 -1.118 9.148 1.00 93.69 173 ARG A C 1
ATOM 1385 O O . ARG A 1 173 ? 11.292 -0.359 8.822 1.00 93.69 173 ARG A O 1
ATOM 1392 N N . TRP A 1 174 ? 9.109 -0.889 8.831 1.00 93.06 174 TRP A N 1
ATOM 1393 C CA . TRP A 1 174 ? 8.684 0.303 8.087 1.00 93.06 174 TRP A CA 1
ATOM 1394 C C . TRP A 1 174 ? 8.957 1.600 8.833 1.00 93.06 174 TRP A C 1
ATOM 1396 O O . TRP A 1 174 ? 9.353 2.585 8.216 1.00 93.06 174 TRP A O 1
ATOM 1406 N N . LYS A 1 175 ? 8.807 1.605 10.161 1.00 89.50 175 LYS A N 1
ATOM 1407 C CA . LYS A 1 175 ? 9.161 2.771 10.974 1.00 89.50 175 LYS A CA 1
ATOM 1408 C C . LYS A 1 175 ? 10.619 3.183 10.757 1.00 89.50 175 LYS A C 1
ATOM 1410 O O . LYS A 1 175 ? 10.876 4.368 10.575 1.00 89.50 175 LYS A O 1
ATOM 1415 N N . ASN A 1 176 ? 11.542 2.221 10.749 1.00 86.44 176 ASN A N 1
ATOM 1416 C CA . ASN A 1 176 ? 12.964 2.493 10.535 1.00 86.44 176 ASN A CA 1
ATOM 1417 C C . ASN A 1 176 ? 13.213 3.070 9.136 1.00 86.44 176 ASN A C 1
ATOM 1419 O O . ASN A 1 176 ? 13.893 4.082 9.016 1.00 86.44 176 ASN A O 1
ATOM 1423 N N . VAL A 1 177 ? 12.572 2.510 8.103 1.00 87.00 177 VAL A N 1
ATOM 1424 C CA . VAL A 1 177 ? 12.641 3.051 6.733 1.00 87.00 177 VAL A CA 1
ATOM 1425 C C . VAL A 1 177 ? 12.144 4.497 6.691 1.00 87.00 177 VAL A C 1
ATOM 1427 O O . VAL A 1 177 ? 12.805 5.359 6.119 1.00 87.00 177 VAL A O 1
ATOM 1430 N N . PHE A 1 178 ? 11.013 4.802 7.333 1.00 85.06 178 PHE A N 1
ATOM 1431 C CA . PHE A 1 178 ? 10.513 6.176 7.398 1.00 85.06 178 PHE A CA 1
ATOM 1432 C C . PHE A 1 178 ? 11.463 7.107 8.148 1.00 85.06 178 PHE A C 1
ATOM 1434 O O . PHE A 1 178 ? 11.568 8.265 7.765 1.00 85.06 178 PHE A O 1
ATOM 1441 N N . GLN A 1 179 ? 12.146 6.614 9.187 1.00 81.06 179 GLN A N 1
ATOM 1442 C CA . GLN A 1 179 ? 13.133 7.374 9.955 1.00 81.06 179 GLN A CA 1
ATOM 1443 C C . GLN A 1 179 ? 14.396 7.695 9.150 1.00 81.06 179 GLN A C 1
ATOM 1445 O O . GLN A 1 179 ? 14.887 8.818 9.228 1.00 81.06 179 GLN A O 1
ATOM 1450 N N . GLU A 1 180 ? 14.897 6.741 8.367 1.00 76.50 180 GLU A N 1
ATOM 1451 C CA . GLU A 1 180 ? 16.085 6.910 7.518 1.00 76.50 180 GLU A CA 1
ATOM 1452 C C . GLU A 1 180 ? 15.885 7.971 6.429 1.00 76.50 180 GLU A C 1
ATOM 1454 O O . GLU A 1 180 ? 16.828 8.676 6.090 1.00 76.50 180 GLU A O 1
ATOM 1459 N N . HIS A 1 181 ? 14.651 8.126 5.944 1.00 68.62 181 HIS A N 1
ATOM 1460 C CA . HIS A 1 181 ? 14.295 9.081 4.892 1.00 68.62 181 HIS A CA 1
ATOM 1461 C C . HIS A 1 181 ? 13.642 10.361 5.451 1.00 68.62 181 HIS A C 1
ATOM 1463 O O . HIS A 1 181 ? 13.054 11.135 4.699 1.00 68.62 181 HIS A O 1
ATOM 1469 N N . LEU A 1 182 ? 13.693 10.604 6.771 1.00 64.56 182 LEU A N 1
ATOM 1470 C CA . LEU A 1 182 ? 13.092 11.801 7.374 1.00 64.56 182 LEU A CA 1
ATOM 1471 C C . LEU A 1 182 ? 13.686 13.085 6.786 1.00 64.56 182 LEU A C 1
ATOM 1473 O O . LEU A 1 182 ? 14.890 13.316 6.849 1.00 64.56 182 LEU A O 1
ATOM 1477 N N . GLY A 1 183 ? 12.807 13.970 6.315 1.00 59.00 183 GLY A N 1
ATOM 1478 C CA . GLY A 1 183 ? 13.183 15.286 5.796 1.00 59.00 183 GLY A CA 1
ATOM 1479 C C . GLY A 1 183 ? 13.407 15.329 4.286 1.00 59.00 183 GLY A C 1
ATOM 1480 O O . GLY A 1 183 ? 13.608 16.417 3.755 1.00 59.00 183 GLY A O 1
ATOM 1481 N N . GLU A 1 184 ? 13.311 14.196 3.584 1.00 61.62 184 GLU A N 1
ATOM 1482 C CA . GLU A 1 184 ? 13.354 14.180 2.118 1.00 61.62 184 GLU A CA 1
ATOM 1483 C C . GLU A 1 184 ? 12.061 14.726 1.501 1.00 61.62 184 GLU A C 1
ATOM 1485 O O . GLU A 1 184 ? 12.099 15.375 0.456 1.00 61.62 184 GLU A O 1
ATOM 1490 N N . LYS A 1 185 ? 10.907 14.492 2.144 1.00 61.91 185 LYS A N 1
ATOM 1491 C CA . LYS A 1 185 ? 9.600 15.017 1.720 1.00 61.91 185 LYS A CA 1
ATOM 1492 C C . LYS A 1 185 ? 8.737 15.436 2.908 1.00 61.91 185 LYS A C 1
ATOM 1494 O O . LYS A 1 185 ? 8.847 14.898 4.013 1.00 61.91 185 LYS A O 1
ATOM 1499 N N . GLU A 1 186 ? 7.821 16.370 2.660 1.00 57.47 186 GLU A N 1
ATOM 1500 C CA . GLU A 1 186 ? 6.767 16.720 3.617 1.00 57.47 186 GLU A CA 1
ATOM 1501 C C . GLU A 1 186 ? 5.931 15.470 3.971 1.00 57.47 186 GLU A C 1
ATOM 1503 O O . GLU A 1 186 ? 5.703 14.599 3.131 1.00 57.47 186 GLU A O 1
ATOM 1508 N N . ASN A 1 187 ? 5.470 15.367 5.223 1.00 61.62 187 ASN A N 1
ATOM 1509 C CA . ASN A 1 187 ? 4.582 14.297 5.713 1.00 61.62 187 ASN A CA 1
ATOM 1510 C C . ASN A 1 187 ? 5.157 12.863 5.760 1.00 61.62 187 ASN A C 1
ATOM 1512 O O . ASN A 1 187 ? 4.401 11.900 5.888 1.00 61.62 187 ASN A O 1
ATOM 1516 N N . GLN A 1 188 ? 6.480 12.675 5.723 1.00 69.06 188 GLN A N 1
ATOM 1517 C CA . GLN A 1 188 ? 7.083 11.339 5.887 1.00 69.06 188 GLN A CA 1
ATOM 1518 C C . GLN A 1 188 ? 7.147 10.849 7.342 1.00 69.06 188 GLN A C 1
ATOM 1520 O O . GLN A 1 188 ? 7.308 9.650 7.576 1.00 69.06 188 GLN A O 1
ATOM 1525 N N . THR A 1 189 ? 6.972 11.736 8.323 1.00 80.06 189 THR A N 1
ATOM 1526 C CA . THR A 1 189 ? 7.072 11.380 9.741 1.00 80.06 189 THR A CA 1
ATOM 1527 C C . THR A 1 189 ? 5.929 10.461 10.169 1.00 80.06 189 THR A C 1
ATOM 1529 O O . THR A 1 189 ? 4.766 10.864 10.216 1.00 80.06 189 THR A O 1
ATOM 1532 N N . ALA A 1 190 ? 6.266 9.222 10.530 1.00 84.19 190 ALA A N 1
ATOM 1533 C CA . ALA A 1 190 ? 5.336 8.288 11.156 1.00 84.19 190 ALA A CA 1
ATOM 1534 C C . ALA A 1 190 ? 5.031 8.732 12.595 1.00 84.19 190 ALA A C 1
ATOM 1536 O O . ALA A 1 190 ? 5.912 8.733 13.454 1.00 84.19 190 ALA A O 1
ATOM 1537 N N . VAL A 1 191 ? 3.779 9.118 12.862 1.00 87.94 191 VAL A N 1
ATOM 1538 C CA . VAL A 1 191 ? 3.381 9.750 14.134 1.00 87.94 191 VAL A CA 1
ATOM 1539 C C . VAL A 1 191 ? 2.674 8.805 15.098 1.00 87.94 191 VAL A C 1
ATOM 15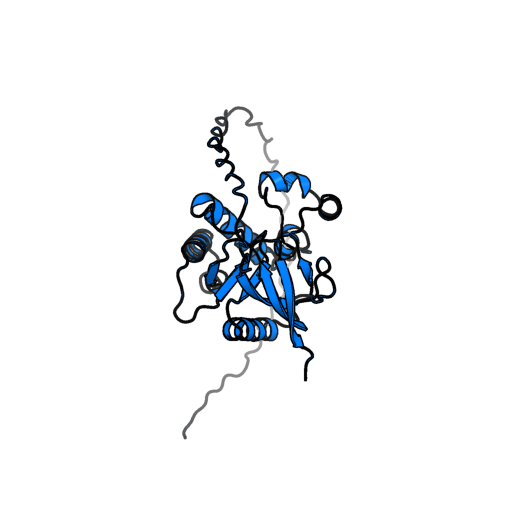41 O O . VAL A 1 191 ? 2.634 9.076 16.295 1.00 87.94 191 VAL A O 1
ATOM 1544 N N . SER A 1 192 ? 2.081 7.711 14.622 1.00 93.19 192 SER A N 1
ATOM 1545 C CA . SER A 1 192 ? 1.444 6.697 15.475 1.00 93.19 192 SER A CA 1
ATOM 1546 C C . SER A 1 192 ? 1.194 5.397 14.719 1.00 93.19 192 SER A C 1
ATOM 1548 O O . SER A 1 192 ? 0.974 5.406 13.512 1.00 93.19 192 SER A O 1
ATOM 1550 N N . LEU A 1 193 ? 1.226 4.279 15.439 1.00 96.56 193 LEU A N 1
ATOM 1551 C CA . LEU A 1 193 ? 0.897 2.956 14.922 1.00 96.56 193 LEU A CA 1
ATOM 1552 C C . LEU A 1 193 ? -0.512 2.578 15.365 1.00 96.56 193 LEU A C 1
ATOM 1554 O O . LEU A 1 193 ? -0.821 2.637 16.559 1.00 96.56 193 LEU A O 1
ATOM 1558 N N . TRP A 1 194 ? -1.330 2.146 14.416 1.00 97.81 194 TRP A N 1
ATOM 1559 C CA . TRP A 1 194 ? -2.724 1.775 14.627 1.00 97.81 194 TRP A CA 1
ATOM 1560 C C . TRP A 1 194 ? -2.981 0.341 14.182 1.00 97.81 194 TRP A C 1
ATOM 1562 O O . TRP A 1 194 ? -2.404 -0.122 13.202 1.00 97.81 194 TRP A O 1
ATOM 1572 N N . GLU A 1 195 ? -3.861 -0.350 14.898 1.00 98.31 195 GLU A N 1
ATOM 1573 C CA . GLU A 1 195 ? -4.499 -1.574 14.420 1.00 98.31 195 GLU A CA 1
ATOM 1574 C C . GLU A 1 195 ? -5.724 -1.169 13.600 1.00 98.31 195 GLU A C 1
ATOM 1576 O O . GLU A 1 195 ? -6.513 -0.317 14.024 1.00 98.31 195 GLU A O 1
ATOM 1581 N N . ILE A 1 196 ? -5.863 -1.769 12.428 1.00 98.25 196 ILE A N 1
ATOM 1582 C CA . ILE A 1 196 ? -6.950 -1.526 11.488 1.00 98.25 196 ILE A CA 1
ATOM 1583 C C . ILE A 1 196 ? -7.669 -2.832 11.159 1.00 98.25 196 ILE A C 1
ATOM 1585 O O . ILE A 1 196 ? -7.074 -3.908 11.220 1.00 98.25 196 ILE A O 1
ATOM 1589 N N . GLU A 1 197 ? -8.936 -2.712 10.793 1.00 97.94 197 GLU A N 1
ATOM 1590 C CA . GLU A 1 197 ? -9.833 -3.802 10.433 1.00 97.94 197 GLU A CA 1
ATOM 1591 C C . GLU A 1 197 ? -10.391 -3.579 9.022 1.00 97.94 197 GLU A C 1
ATOM 1593 O O . GLU A 1 197 ? -10.707 -2.447 8.655 1.00 97.94 197 GLU A O 1
ATOM 1598 N N . PHE A 1 198 ? -10.495 -4.631 8.210 1.00 96.62 198 PHE A N 1
ATOM 1599 C CA . PHE A 1 198 ? -10.965 -4.526 6.824 1.00 96.62 198 PHE A CA 1
ATOM 1600 C C . PHE A 1 198 ? -11.632 -5.815 6.326 1.00 96.62 198 PHE A C 1
ATOM 1602 O O . PHE A 1 198 ? -11.418 -6.901 6.874 1.00 96.62 198 PHE A O 1
ATOM 1609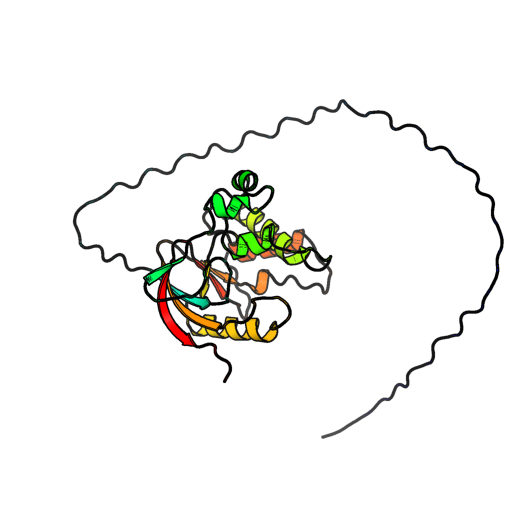 N N . GLU A 1 199 ? -12.425 -5.689 5.261 1.00 94.75 199 GLU A N 1
ATOM 1610 C CA . GLU A 1 199 ? -13.016 -6.812 4.523 1.00 94.75 199 GLU A CA 1
ATOM 1611 C C . GLU A 1 199 ? -12.270 -7.064 3.204 1.00 94.75 199 GLU A C 1
ATOM 1613 O O . GLU A 1 199 ? -11.615 -6.181 2.655 1.00 94.75 199 GLU A O 1
ATOM 1618 N N . GLY A 1 200 ? -12.378 -8.285 2.678 1.00 90.44 200 GLY A N 1
ATOM 1619 C CA . GLY A 1 200 ? -11.734 -8.681 1.425 1.00 90.44 200 GLY A CA 1
ATOM 1620 C C . GLY A 1 200 ? -10.314 -9.223 1.597 1.00 90.44 200 GLY A C 1
ATOM 1621 O O . GLY A 1 200 ? -9.843 -9.480 2.706 1.00 90.44 200 GLY A O 1
ATOM 1622 N N . THR A 1 201 ? -9.642 -9.462 0.472 1.00 91.69 201 THR A N 1
ATOM 1623 C CA . THR A 1 201 ? -8.312 -10.079 0.441 1.00 91.69 201 THR A CA 1
ATOM 1624 C C . THR A 1 201 ? -7.231 -9.011 0.345 1.00 91.69 201 THR A C 1
ATOM 1626 O O . THR A 1 201 ? -7.182 -8.252 -0.618 1.00 91.69 201 THR A O 1
ATOM 1629 N N . ALA A 1 202 ? -6.330 -8.998 1.325 1.00 95.75 202 ALA A N 1
ATOM 1630 C CA . ALA A 1 202 ? -5.073 -8.267 1.249 1.00 95.75 202 ALA A CA 1
ATOM 1631 C C . ALA A 1 202 ? -3.927 -9.246 0.980 1.00 95.75 202 ALA A C 1
ATOM 1633 O O . ALA A 1 202 ? -3.985 -10.414 1.371 1.00 95.75 202 ALA A O 1
ATOM 1634 N N . LYS A 1 203 ? -2.874 -8.771 0.315 1.00 97.56 203 LYS A N 1
ATOM 1635 C CA . LYS A 1 203 ? -1.671 -9.567 0.057 1.00 97.56 203 LYS A CA 1
ATOM 1636 C C . LYS A 1 203 ? -0.429 -8.738 0.330 1.00 97.56 203 LYS A C 1
ATOM 1638 O O . LYS A 1 203 ? -0.349 -7.576 -0.066 1.00 97.56 203 LYS A O 1
ATOM 1643 N N . ALA A 1 204 ? 0.525 -9.343 1.032 1.00 98.12 204 ALA A N 1
ATOM 1644 C CA . ALA A 1 204 ? 1.822 -8.736 1.257 1.00 98.12 204 ALA A CA 1
ATOM 1645 C C . ALA A 1 204 ? 2.700 -8.876 0.009 1.00 98.12 204 ALA A C 1
ATOM 1647 O O . ALA A 1 204 ? 2.824 -9.970 -0.547 1.00 98.12 204 ALA A O 1
ATOM 1648 N N . TYR A 1 205 ? 3.403 -7.821 -0.375 1.00 98.44 205 TYR A N 1
ATOM 1649 C CA . TYR A 1 205 ? 4.357 -7.778 -1.483 1.00 98.44 205 TYR A CA 1
ATOM 1650 C C . TYR A 1 205 ? 5.717 -7.269 -0.997 1.00 98.44 205 TYR A C 1
ATOM 1652 O O . TYR A 1 205 ? 5.809 -6.687 0.079 1.00 98.44 205 TYR A O 1
ATOM 1660 N N . ASP A 1 206 ? 6.793 -7.598 -1.713 1.00 97.69 206 ASP A N 1
ATOM 1661 C CA . ASP A 1 206 ? 8.149 -7.206 -1.312 1.00 97.69 206 ASP A CA 1
ATOM 1662 C C . ASP A 1 206 ? 8.527 -5.869 -1.961 1.00 97.69 206 ASP A C 1
ATOM 1664 O O . ASP A 1 206 ? 8.809 -5.804 -3.158 1.00 97.69 206 ASP A O 1
ATOM 1668 N N . ALA A 1 207 ? 8.541 -4.805 -1.163 1.00 96.06 207 ALA A N 1
ATOM 1669 C CA . ALA A 1 207 ? 8.819 -3.444 -1.602 1.00 96.06 207 ALA A CA 1
ATOM 1670 C C . ALA A 1 207 ? 10.250 -3.254 -2.134 1.00 96.06 207 ALA A C 1
ATOM 1672 O O . ALA A 1 207 ? 10.516 -2.262 -2.808 1.00 96.06 207 ALA A O 1
ATOM 1673 N N . HIS A 1 208 ? 11.174 -4.200 -1.916 1.00 93.75 208 HIS A N 1
ATOM 1674 C CA . HIS A 1 208 ? 12.505 -4.123 -2.527 1.00 93.75 208 HIS A CA 1
ATOM 1675 C C . HIS A 1 208 ? 12.470 -4.121 -4.059 1.00 93.75 208 HIS A C 1
ATOM 1677 O O . HIS A 1 208 ? 13.369 -3.554 -4.675 1.00 93.75 208 HIS A O 1
ATOM 1683 N N . PHE A 1 209 ? 11.423 -4.669 -4.685 1.00 94.56 209 PHE A N 1
ATOM 1684 C CA . PHE A 1 209 ? 11.252 -4.575 -6.138 1.00 94.56 209 PHE A CA 1
ATOM 1685 C C . PHE A 1 209 ? 10.961 -3.150 -6.633 1.00 94.56 209 PHE A C 1
ATOM 1687 O O . PHE A 1 209 ? 11.137 -2.890 -7.817 1.00 94.56 209 PHE A O 1
ATOM 1694 N N . LEU A 1 210 ? 10.567 -2.221 -5.755 1.00 91.19 210 LEU A N 1
ATOM 1695 C CA . LEU A 1 210 ? 10.371 -0.804 -6.094 1.00 91.19 210 LEU A CA 1
ATOM 1696 C C . LEU A 1 210 ? 11.696 -0.028 -6.128 1.00 91.19 210 LEU A C 1
ATOM 1698 O O . LEU A 1 210 ? 11.767 1.076 -6.665 1.00 91.19 210 LEU A O 1
ATOM 1702 N N . ASN A 1 211 ? 12.760 -0.587 -5.545 1.00 80.56 211 ASN A N 1
ATOM 1703 C CA . ASN A 1 211 ? 14.060 0.061 -5.468 1.00 80.56 211 ASN A CA 1
ATOM 1704 C C . ASN A 1 211 ? 14.985 -0.433 -6.584 1.00 80.56 211 ASN A C 1
ATOM 1706 O O . ASN A 1 211 ? 15.992 -1.091 -6.326 1.00 80.56 211 ASN A O 1
ATOM 1710 N N . VAL A 1 212 ? 14.637 -0.130 -7.837 1.00 66.94 212 VAL A N 1
ATOM 1711 C CA . VAL A 1 212 ? 15.510 -0.424 -8.981 1.00 66.94 212 VAL A CA 1
ATOM 1712 C C . VAL A 1 212 ? 16.791 0.417 -8.845 1.00 66.94 212 VAL A C 1
ATOM 1714 O O . VAL A 1 212 ? 16.695 1.657 -8.877 1.00 66.94 212 VAL A O 1
ATOM 1717 N N . PRO A 1 213 ? 17.974 -0.209 -8.636 1.00 60.16 213 PRO A N 1
ATOM 1718 C CA . PRO A 1 213 ? 19.197 0.527 -8.356 1.00 60.16 213 PRO A CA 1
ATOM 1719 C C . PRO A 1 213 ? 19.671 1.292 -9.594 1.00 60.16 213 PRO A C 1
ATOM 1721 O O . PRO A 1 213 ? 19.658 0.742 -10.696 1.00 60.16 213 PRO A O 1
ATOM 1724 N N . PRO A 1 214 ? 20.165 2.527 -9.426 1.00 53.16 214 PRO A N 1
ATOM 1725 C CA . PRO A 1 214 ? 20.690 3.334 -10.521 1.00 53.16 214 PRO A CA 1
ATOM 1726 C C . PRO A 1 214 ? 22.092 2.909 -10.980 1.00 53.16 214 PRO A C 1
ATOM 1728 O O . PRO A 1 214 ? 22.607 3.504 -11.922 1.00 53.16 214 PRO A O 1
ATOM 1731 N N . GLU A 1 215 ? 22.726 1.915 -10.344 1.00 56.56 215 GLU A N 1
ATOM 1732 C CA . GLU A 1 215 ? 24.148 1.594 -10.565 1.00 56.56 215 GLU A CA 1
ATOM 1733 C C . GLU A 1 215 ? 24.473 1.208 -12.020 1.00 56.56 215 GLU A C 1
ATOM 1735 O O . GLU A 1 215 ? 25.574 1.483 -12.487 1.00 56.56 215 GLU A O 1
ATOM 1740 N N . ASN A 1 216 ? 23.490 0.685 -12.767 1.00 54.91 216 ASN A N 1
ATOM 1741 C CA . ASN A 1 216 ? 23.594 0.405 -14.208 1.00 54.91 216 ASN A CA 1
ATOM 1742 C C . ASN A 1 216 ? 22.664 1.285 -15.071 1.00 54.91 216 ASN A C 1
ATOM 1744 O O . ASN A 1 216 ? 22.462 1.008 -16.254 1.00 54.91 216 ASN A O 1
ATOM 1748 N N . GLY A 1 217 ? 22.098 2.345 -14.489 1.00 68.44 217 GLY A N 1
ATOM 1749 C CA . GLY A 1 217 ? 21.070 3.180 -15.105 1.00 68.44 217 GLY A CA 1
ATOM 1750 C C . GLY A 1 217 ? 19.659 2.586 -15.019 1.00 68.44 217 GLY A C 1
ATOM 1751 O O . GLY A 1 217 ? 19.456 1.422 -14.688 1.00 68.44 217 GLY A O 1
ATOM 1752 N N . PHE A 1 218 ? 18.659 3.421 -15.304 1.00 78.81 218 PHE A N 1
ATOM 1753 C CA . PHE A 1 218 ? 17.255 3.015 -15.347 1.00 78.81 218 PHE A CA 1
ATOM 1754 C C . PHE A 1 218 ? 16.927 2.326 -16.681 1.00 78.81 218 PHE A C 1
ATOM 1756 O O . PHE A 1 218 ? 17.247 2.848 -17.750 1.00 78.81 218 PHE A O 1
ATOM 1763 N N . SER A 1 219 ? 16.235 1.187 -16.625 1.00 86.06 219 SER A N 1
ATOM 1764 C CA . SER A 1 219 ? 15.704 0.483 -17.795 1.00 86.06 219 SER A CA 1
ATOM 1765 C C . SER A 1 219 ? 14.234 0.152 -17.579 1.00 86.06 219 SER A C 1
ATOM 1767 O O . SER A 1 219 ? 13.889 -0.543 -16.626 1.00 86.06 219 SER A O 1
ATOM 1769 N N . PHE A 1 220 ? 13.369 0.577 -18.504 1.00 89.50 220 PHE A N 1
ATOM 1770 C CA . PHE A 1 220 ? 11.944 0.233 -18.457 1.00 89.50 220 PHE A CA 1
ATOM 1771 C C . PHE A 1 220 ? 11.707 -1.281 -18.472 1.00 89.50 220 PHE A C 1
ATOM 1773 O O . PHE A 1 220 ? 10.783 -1.759 -17.824 1.00 89.50 220 PHE A O 1
ATOM 1780 N N . MET A 1 221 ? 12.560 -2.048 -19.157 1.00 91.69 221 MET A N 1
ATOM 1781 C CA . MET A 1 221 ? 12.445 -3.509 -19.158 1.00 91.69 221 MET A CA 1
ATOM 1782 C C . MET A 1 221 ? 12.777 -4.108 -17.790 1.00 91.69 221 MET A C 1
ATOM 1784 O O . MET A 1 221 ? 12.126 -5.061 -17.369 1.00 91.69 221 MET A O 1
ATOM 1788 N N . GLN A 1 222 ? 13.748 -3.532 -17.076 1.00 91.06 222 GLN A N 1
ATOM 1789 C CA . GLN A 1 222 ? 14.060 -3.942 -15.708 1.00 91.06 222 GLN A CA 1
ATOM 1790 C C . GLN A 1 222 ? 12.925 -3.569 -14.750 1.00 91.06 222 GLN A C 1
ATOM 1792 O O . GLN A 1 222 ? 12.526 -4.398 -13.941 1.00 91.06 222 GLN A O 1
ATOM 1797 N N . GLU A 1 223 ? 12.360 -2.366 -14.884 1.00 92.38 223 GLU A N 1
ATOM 1798 C CA . GLU A 1 223 ? 11.203 -1.926 -14.096 1.00 92.38 223 GLU A CA 1
ATOM 1799 C C . GLU A 1 223 ? 9.998 -2.862 -14.292 1.00 92.38 223 GLU A C 1
ATOM 1801 O O . GLU A 1 223 ? 9.363 -3.270 -13.322 1.00 92.38 223 GLU A O 1
ATOM 1806 N N . MET A 1 224 ? 9.711 -3.265 -15.536 1.00 95.56 224 MET A N 1
ATOM 1807 C CA . MET A 1 224 ? 8.632 -4.211 -15.840 1.00 95.56 224 MET A CA 1
ATOM 1808 C C . MET A 1 224 ? 8.877 -5.603 -15.242 1.00 95.56 224 MET A C 1
ATOM 1810 O O . MET A 1 224 ? 7.942 -6.208 -14.721 1.00 95.56 224 MET A O 1
ATOM 1814 N N . GLU A 1 225 ? 10.112 -6.107 -15.282 1.00 95.75 225 GLU A N 1
ATOM 1815 C CA . GLU A 1 225 ? 10.472 -7.391 -14.665 1.00 95.75 225 GLU A CA 1
ATOM 1816 C C . GLU A 1 225 ? 10.363 -7.328 -13.132 1.00 95.75 225 GLU A C 1
ATOM 1818 O O . GLU A 1 225 ? 9.839 -8.244 -12.493 1.00 95.75 225 GLU A O 1
ATOM 1823 N N . CYS A 1 226 ? 10.794 -6.221 -12.524 1.00 95.94 226 CYS A N 1
ATOM 1824 C CA . CYS A 1 226 ? 10.610 -5.963 -11.100 1.00 95.94 226 CYS A CA 1
ATOM 1825 C C . CYS A 1 226 ? 9.122 -5.909 -10.730 1.00 95.94 226 CYS A C 1
ATOM 1827 O O . CYS A 1 226 ? 8.712 -6.580 -9.783 1.00 95.94 226 CYS A O 1
ATOM 1829 N N . ALA A 1 227 ? 8.300 -5.202 -11.509 1.00 97.75 227 ALA A N 1
ATOM 1830 C CA . ALA A 1 227 ? 6.853 -5.155 -11.327 1.00 97.75 227 ALA A CA 1
ATOM 1831 C C . ALA A 1 227 ? 6.204 -6.541 -11.450 1.00 97.75 227 ALA A C 1
ATOM 1833 O O . ALA A 1 227 ? 5.342 -6.906 -10.650 1.00 97.75 227 ALA A O 1
ATOM 1834 N N . TYR A 1 228 ? 6.625 -7.346 -12.426 1.00 98.31 228 TYR A N 1
ATOM 1835 C CA . TYR A 1 228 ? 6.091 -8.692 -12.617 1.00 98.31 228 TYR A CA 1
ATOM 1836 C C . TYR A 1 228 ? 6.419 -9.597 -11.424 1.00 98.31 228 TYR A C 1
ATOM 1838 O O . TYR A 1 228 ? 5.536 -10.271 -10.888 1.00 98.31 228 TYR A O 1
ATOM 1846 N N . ASN A 1 229 ? 7.666 -9.562 -10.947 1.00 98.12 229 ASN A N 1
ATOM 1847 C CA . ASN A 1 229 ? 8.097 -10.330 -9.778 1.00 98.12 229 ASN A CA 1
ATOM 1848 C C . ASN A 1 229 ? 7.434 -9.855 -8.481 1.00 98.12 229 ASN A C 1
ATOM 1850 O O . ASN A 1 229 ? 7.031 -10.694 -7.666 1.00 98.12 229 ASN A O 1
ATOM 1854 N N . TYR A 1 230 ? 7.246 -8.542 -8.331 1.00 98.44 230 TYR A N 1
ATOM 1855 C CA . TYR A 1 230 ? 6.451 -7.953 -7.262 1.00 98.44 230 TYR A CA 1
ATOM 1856 C C . TYR A 1 230 ? 5.051 -8.566 -7.249 1.00 98.44 230 TYR A C 1
ATOM 1858 O O . TYR A 1 230 ? 4.703 -9.255 -6.295 1.00 98.44 230 TYR A O 1
ATOM 1866 N N . TRP A 1 231 ? 4.276 -8.434 -8.329 1.00 98.56 231 TRP A N 1
ATOM 1867 C CA . TRP A 1 231 ? 2.883 -8.893 -8.362 1.00 98.56 231 TRP A CA 1
ATOM 1868 C C . TRP A 1 231 ? 2.720 -10.414 -8.285 1.00 98.56 231 TRP A C 1
ATOM 1870 O O . TRP A 1 231 ? 1.772 -10.914 -7.665 1.00 98.56 231 TRP A O 1
ATOM 1880 N N .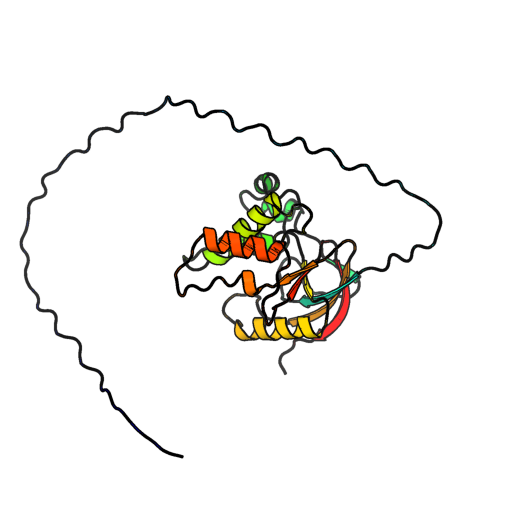 ARG A 1 232 ? 3.685 -11.174 -8.814 1.00 97.81 232 ARG A N 1
ATOM 1881 C CA . ARG A 1 232 ? 3.747 -12.632 -8.642 1.00 97.81 232 ARG A CA 1
ATOM 1882 C C . ARG A 1 232 ? 3.945 -13.037 -7.175 1.00 97.81 232 ARG A C 1
ATOM 1884 O O . ARG A 1 232 ? 3.568 -14.143 -6.790 1.00 97.81 232 ARG A O 1
ATOM 1891 N N . GLY A 1 233 ? 4.462 -12.140 -6.335 1.00 97.69 233 GLY A N 1
ATOM 1892 C CA . GLY A 1 233 ? 4.712 -12.375 -4.914 1.00 97.69 233 GLY A CA 1
ATOM 1893 C C . GLY A 1 233 ? 6.068 -13.021 -4.637 1.00 97.69 233 GLY A C 1
ATOM 1894 O O . GLY A 1 233 ? 6.215 -13.713 -3.629 1.00 97.69 233 GLY A O 1
ATOM 1895 N N . VAL A 1 234 ? 7.047 -12.820 -5.526 1.00 97.94 234 VAL A N 1
ATOM 1896 C CA . VAL A 1 234 ? 8.435 -13.226 -5.276 1.00 97.94 234 VAL A CA 1
ATOM 1897 C C . VAL A 1 234 ? 8.963 -12.474 -4.050 1.00 97.94 234 VAL A C 1
ATOM 1899 O O . VAL A 1 234 ? 8.546 -11.352 -3.762 1.00 97.94 234 VAL A O 1
ATOM 1902 N N . ARG A 1 235 ? 9.867 -13.109 -3.299 1.00 97.12 235 ARG A N 1
ATOM 1903 C CA . ARG A 1 235 ? 10.526 -12.522 -2.128 1.00 97.12 235 ARG A CA 1
ATOM 1904 C C . ARG A 1 235 ? 12.029 -12.496 -2.340 1.00 97.12 235 ARG A C 1
ATOM 1906 O O . ARG A 1 235 ? 12.613 -13.490 -2.767 1.00 97.12 235 ARG A O 1
ATOM 1913 N N . THR A 1 236 ? 12.649 -11.378 -2.002 1.00 94.81 236 THR A N 1
ATOM 1914 C CA . THR A 1 236 ? 14.099 -11.284 -1.833 1.00 94.81 236 THR A CA 1
ATOM 1915 C C . THR A 1 236 ? 14.538 -12.022 -0.560 1.00 94.81 236 THR A C 1
ATOM 1917 O O . THR A 1 236 ? 13.712 -12.443 0.250 1.00 94.81 236 THR A O 1
ATOM 1920 N N . TYR A 1 237 ? 15.850 -12.188 -0.357 1.00 92.31 237 TYR A N 1
ATOM 1921 C CA . TYR A 1 237 ? 16.401 -12.884 0.819 1.00 92.31 237 TYR A CA 1
ATOM 1922 C C . TYR A 1 237 ? 15.969 -12.257 2.160 1.00 92.31 237 TYR A C 1
ATOM 1924 O O . TYR A 1 237 ? 15.811 -12.957 3.158 1.00 92.31 237 TYR A O 1
ATOM 1932 N N . LYS A 1 238 ? 15.757 -10.937 2.187 1.00 92.81 238 LYS A N 1
ATOM 1933 C CA . LYS A 1 238 ? 15.269 -10.189 3.351 1.00 92.81 238 LYS A CA 1
ATOM 1934 C C . LYS A 1 238 ? 14.157 -9.252 2.888 1.00 92.81 238 LYS A C 1
ATOM 1936 O O . LYS A 1 238 ? 14.448 -8.093 2.627 1.00 92.81 238 LYS A O 1
ATOM 1941 N N . PRO A 1 239 ? 12.914 -9.729 2.738 1.00 95.62 239 PRO A N 1
ATOM 1942 C CA . PRO A 1 239 ? 11.870 -8.927 2.124 1.00 95.62 239 PRO A CA 1
ATOM 1943 C C . PRO A 1 239 ? 11.466 -7.754 3.021 1.00 95.62 239 PRO A C 1
ATOM 1945 O O . PRO A 1 239 ? 11.385 -7.890 4.250 1.00 95.62 239 PRO A O 1
ATOM 1948 N N . LEU A 1 240 ? 11.158 -6.623 2.392 1.00 96.44 240 LEU A N 1
ATOM 1949 C CA . LEU A 1 240 ? 10.494 -5.496 3.033 1.00 96.44 240 LEU A CA 1
ATOM 1950 C C . LEU A 1 240 ? 9.006 -5.581 2.687 1.00 96.44 240 LEU A C 1
ATOM 1952 O O . LEU A 1 240 ? 8.571 -5.144 1.627 1.00 96.44 240 LEU A O 1
ATOM 1956 N N . LEU A 1 241 ? 8.237 -6.240 3.552 1.00 97.75 241 LEU A N 1
ATOM 1957 C CA . LEU A 1 241 ? 6.850 -6.591 3.252 1.00 97.75 241 LEU A CA 1
ATOM 1958 C C . LEU A 1 241 ? 5.900 -5.412 3.459 1.00 97.75 241 LEU A C 1
ATOM 1960 O O . LEU A 1 241 ? 5.764 -4.930 4.579 1.00 97.75 241 LEU A O 1
ATOM 1964 N N . GLU A 1 242 ? 5.191 -5.012 2.408 1.00 97.25 242 GLU A N 1
ATOM 1965 C CA . GLU A 1 242 ? 4.035 -4.109 2.465 1.00 97.25 242 GLU A CA 1
ATOM 1966 C C . GLU A 1 242 ? 2.750 -4.879 2.167 1.00 97.25 242 GLU A C 1
ATOM 1968 O O . GLU A 1 242 ? 2.660 -5.610 1.182 1.00 97.25 242 GLU A O 1
ATOM 1973 N N . LEU A 1 243 ? 1.743 -4.722 3.019 1.00 98.50 243 LEU A N 1
ATOM 1974 C CA . LEU A 1 243 ? 0.410 -5.273 2.811 1.00 98.50 243 LEU A CA 1
ATOM 1975 C C . LEU A 1 243 ? -0.434 -4.255 2.042 1.00 98.50 243 LEU A C 1
ATOM 1977 O O . LEU A 1 243 ? -0.621 -3.138 2.527 1.00 98.50 243 LEU A O 1
ATOM 1981 N N . LEU A 1 244 ? -0.965 -4.641 0.879 1.00 98.19 244 LEU A N 1
ATOM 1982 C CA . LEU A 1 244 ? -1.934 -3.816 0.150 1.00 98.19 244 LEU A CA 1
ATOM 1983 C C . LEU A 1 244 ? -3.340 -4.173 0.626 1.00 98.19 244 LEU A C 1
ATOM 1985 O O . LEU A 1 244 ? -3.850 -5.257 0.331 1.00 98.19 244 LEU A O 1
ATOM 1989 N N . VAL A 1 245 ? -3.936 -3.270 1.398 1.00 97.81 245 VAL A N 1
ATOM 1990 C CA . VAL A 1 245 ? -5.247 -3.437 2.026 1.00 97.81 245 VAL A CA 1
ATOM 1991 C C . VAL A 1 245 ? -6.305 -2.708 1.193 1.00 97.81 245 VAL A C 1
ATOM 1993 O O . VAL A 1 245 ? -6.132 -1.515 0.921 1.00 97.81 245 VAL A O 1
ATOM 1996 N N . PRO A 1 246 ? -7.388 -3.380 0.768 1.00 95.38 246 PRO A N 1
ATOM 1997 C CA . PRO A 1 246 ? -8.486 -2.711 0.081 1.00 95.38 246 PRO A CA 1
ATOM 1998 C C . PRO A 1 246 ? -9.255 -1.789 1.037 1.00 95.38 246 PRO A C 1
ATOM 2000 O O . PRO A 1 246 ? -9.346 -2.046 2.237 1.00 95.38 246 PRO A O 1
ATOM 2003 N N . TYR A 1 247 ? -9.832 -0.719 0.495 1.00 94.06 247 TYR A N 1
ATOM 2004 C CA . TYR A 1 247 ? -10.816 0.091 1.214 1.00 94.06 247 TYR A CA 1
ATOM 2005 C C . TYR A 1 247 ? -12.210 -0.560 1.169 1.00 94.06 247 TYR A C 1
ATOM 2007 O O . TYR A 1 247 ? -12.492 -1.321 0.240 1.00 94.06 247 TYR A O 1
ATOM 2015 N N . PRO A 1 248 ? -13.110 -0.229 2.115 1.00 95.12 248 PRO A N 1
ATOM 2016 C CA . PRO A 1 248 ? -12.905 0.634 3.283 1.00 95.12 248 PRO A CA 1
ATOM 2017 C C . PRO A 1 248 ? -12.123 -0.053 4.412 1.00 95.12 248 PRO A C 1
ATOM 2019 O O . PRO A 1 248 ? -12.108 -1.275 4.534 1.00 95.12 248 PRO A O 1
ATOM 2022 N N . VAL A 1 249 ? -11.508 0.758 5.274 1.00 96.44 249 VAL A N 1
ATOM 2023 C CA . VAL A 1 249 ? -10.750 0.301 6.448 1.00 96.44 249 VAL A CA 1
ATOM 2024 C C . VAL A 1 249 ? -11.282 0.977 7.707 1.00 96.44 249 VAL A C 1
ATOM 2026 O O . VAL A 1 249 ? -11.489 2.186 7.724 1.00 96.44 249 VAL A O 1
ATOM 2029 N N . ILE A 1 250 ? -11.459 0.222 8.786 1.00 97.56 250 ILE A N 1
ATOM 2030 C CA . ILE A 1 250 ? -11.892 0.722 10.092 1.00 97.56 250 ILE A CA 1
ATOM 2031 C C . ILE A 1 250 ? -10.678 0.818 11.014 1.00 97.56 250 ILE A C 1
ATOM 2033 O O . ILE A 1 250 ? -9.944 -0.146 11.214 1.00 97.56 250 ILE A O 1
ATOM 2037 N N . VAL A 1 251 ? -10.455 1.983 11.613 1.00 97.75 251 VAL A N 1
ATOM 2038 C CA . VAL A 1 251 ? -9.439 2.158 12.654 1.00 97.75 251 VAL A CA 1
ATOM 2039 C C . VAL A 1 251 ? -9.933 1.483 13.932 1.00 97.75 251 VAL A C 1
ATOM 2041 O O . VAL A 1 251 ? -10.935 1.906 14.499 1.00 97.75 251 VAL A O 1
ATOM 2044 N N . SER A 1 252 ? -9.233 0.455 14.408 1.00 97.12 252 SER A N 1
ATOM 2045 C CA . SER A 1 252 ? -9.658 -0.324 15.576 1.00 97.12 252 SER A CA 1
ATOM 2046 C C . SER A 1 252 ? -9.136 0.296 16.871 1.00 97.12 252 SER A C 1
ATOM 2048 O O . SER A 1 252 ? -9.906 0.763 17.709 1.00 97.12 252 SER A O 1
ATOM 2050 N N . ARG A 1 253 ? -7.810 0.389 17.029 1.00 96.81 253 ARG A N 1
ATOM 2051 C CA . ARG A 1 253 ? -7.190 0.963 18.234 1.00 96.81 253 ARG A CA 1
ATOM 2052 C C . ARG A 1 253 ? -5.800 1.522 17.977 1.00 96.81 253 ARG A C 1
ATOM 2054 O O . ARG A 1 253 ? -5.081 1.075 17.084 1.00 96.81 253 ARG A O 1
ATOM 2061 N N . LEU A 1 254 ? -5.397 2.456 18.832 1.00 96.94 254 LEU A N 1
ATOM 2062 C CA . LEU A 1 254 ? -4.020 2.922 18.900 1.00 96.94 254 LEU A CA 1
ATOM 2063 C C . LEU A 1 254 ? -3.141 1.823 19.511 1.00 96.94 254 LEU A C 1
ATOM 2065 O O . LEU A 1 254 ? -3.439 1.301 20.586 1.00 96.94 254 LEU A O 1
ATOM 2069 N N . VAL A 1 255 ? -2.045 1.492 18.835 1.00 96.75 255 VAL A N 1
ATOM 2070 C CA . VAL A 1 255 ? -1.041 0.539 19.325 1.00 96.75 255 VAL A CA 1
ATOM 2071 C C . VAL A 1 255 ? 0.113 1.279 19.992 1.00 96.75 255 VAL A C 1
ATOM 2073 O O . VAL A 1 255 ? 0.559 0.881 21.065 1.00 96.75 255 VAL A O 1
ATOM 2076 N N . LYS A 1 256 ? 0.610 2.352 19.364 1.00 92.94 256 LYS A N 1
ATOM 2077 C CA . LYS A 1 256 ? 1.786 3.091 19.842 1.00 92.94 256 LYS A CA 1
ATOM 2078 C C . LYS A 1 256 ? 1.749 4.545 19.390 1.00 92.94 256 LYS A C 1
ATOM 2080 O O . LYS A 1 256 ? 1.515 4.828 18.218 1.00 92.94 256 LYS A O 1
ATOM 2085 N N . ASN A 1 257 ? 2.059 5.463 20.303 1.00 86.25 257 ASN A N 1
ATOM 2086 C CA . ASN A 1 257 ? 2.343 6.850 19.944 1.00 86.25 257 ASN A CA 1
ATOM 2087 C C . ASN A 1 257 ? 3.763 6.952 19.379 1.00 86.25 257 ASN A C 1
ATOM 2089 O O . ASN A 1 257 ? 4.717 6.476 19.988 1.00 86.25 257 ASN A O 1
ATOM 2093 N N . GLY A 1 258 ? 3.903 7.579 18.215 1.00 67.31 258 GLY A N 1
ATOM 2094 C CA . GLY A 1 258 ? 5.176 7.848 17.547 1.00 67.31 258 GLY A CA 1
ATOM 2095 C C . GLY A 1 258 ? 5.793 9.188 17.939 1.00 67.31 258 GLY A C 1
ATOM 2096 O O . GLY A 1 258 ? 6.643 9.682 17.206 1.00 67.31 258 GLY A O 1
ATOM 2097 N N . LYS A 1 259 ? 5.382 9.789 19.070 1.00 55.56 259 LYS A N 1
ATOM 2098 C CA . LYS A 1 259 ? 6.077 10.973 19.590 1.00 55.56 259 LYS A CA 1
ATOM 2099 C C . LYS A 1 259 ? 7.562 10.616 19.775 1.00 55.56 259 LYS A C 1
ATOM 2101 O O . LYS A 1 259 ? 7.835 9.552 20.339 1.00 55.56 259 LYS A O 1
ATOM 2106 N N . PRO A 1 260 ? 8.498 11.448 19.286 1.00 47.94 260 PRO A N 1
ATOM 2107 C CA . PRO A 1 260 ? 9.901 11.263 19.608 1.00 47.94 260 PRO A CA 1
ATOM 2108 C C . PRO A 1 260 ? 10.048 11.303 21.133 1.00 47.94 260 PRO A C 1
ATOM 2110 O O . PRO A 1 260 ? 9.443 12.160 21.782 1.00 47.94 260 PRO A O 1
ATOM 2113 N N . VAL A 1 261 ? 10.767 10.320 21.680 1.00 39.38 261 VAL A N 1
ATOM 2114 C CA . VAL A 1 261 ? 11.312 10.401 23.042 1.00 39.38 261 VAL A CA 1
ATOM 2115 C C . VAL A 1 261 ? 12.415 11.446 23.031 1.00 39.38 261 VAL A C 1
ATOM 2117 O O . VAL A 1 261 ? 13.194 11.427 22.050 1.00 39.38 261 VAL A O 1
#

Secondary structure (DSSP, 8-state):
--------PPPPPP-PPP-----------PPPP--------PPPPPPPP--PPPP-------S------EEEEEEE---TTT-S--TTPEE--B--HHHHTTSTTTTGGGGT-TT-B-HHHHHHHTS----GGGGHHHHHHHHHHHHHHHH-TTSPPTTTSEEEBSSHHHHHHHHHHHHHTTTSSTT----EEEEEEE-S--EEEEGGGG---GGG---HHHHHHHHHHHHHT---SS--EEEEEPSPEEEEEEEEE----

Radius of gyration: 26.27 Å; Cα contacts (8 Å, |Δi|>4): 325; chains: 1; bounding box: 80×54×70 Å

Foldseek 3Di:
DDDDDDDDDDDDDDDDDDDDDDDDDDDDDDDDDDDDPPDDDDPDDDDDDDDDDDDDDDDDDDDPPPVQFQKFKAQDWDDPQQHDDDFQDKDAADPDVVSQVVFPCSVVCCVVVVLHFHSVLCCLPTVDPDDPVNVLRNVLLVLLSVLCVVPPVVAFRPGAFGKTGNDPVLVVVVQVVLVVCPPVDPRSHRFFMFMKTHDDDKDKFFCVLSCPDCPVHDDSVSSNVSSNCRSVRPADPDGSIIIGHHDTMGTHDTDGGSPDD

pLDDT: mean 74.69, std 23.94, range [29.45, 98.56]

Sequence (261 aa):
MLQRLSGLQPTKPPRMLRGGFLSANAKTRASPPFRSLLAAGFPAPPPFPSFHPLPAHGIIKSGKVVNLLNKAYYWYRPHPYFGELYPGKVLNDVSAPDVLHKYPYALQSKRFFPDGFSPHGLSMLYERKFTDSDFKEPVTELVFELVRKLYFPDAVSRLSCLYASETLEQAERWKNVFQEHLGEKENQTAVSLWEIEFEGTAKAYDAHFLNVPPENGFSFMQEMECAYNYWRGVRTYKPLLELLVPYPVIVSRLVKNGKPV

Nearest PDB structures (foldseek):
  2aua-assembly1_A  TM=5.752E-01  e=1.026E-10  Bacillus cereus
  2aua-assembly1_B  TM=5.382E-01  e=1.480E-10  Bacillus cereus

Mean predicted aligned error: 14.48 Å